Protein AF-A0A2V9AD21-F1 (afdb_monomer)

Sequence (200 aa):
MLHSAARVRVLSIIWVVASVLVLFAAENLWIDPWLRNKLPHAPSLTPEALSGLWFLALLAVTIFCLLLIVAQVLVALDRGIPSSKKMGTGVATSLAILLCVLWACATSGMTSRPTFGQKSKGHSVTLTWKASKSAVNGYNVYRGTSSGGPYSKINSELVSGLTYVDQNVPGGRTYYYVTRAVDAGGRESANSTEITVAVP

Secondary structure (DSSP, 8-state):
---HHHHHHHHHHHHHHHHHHHHHHHIIIIIHHHHHHH-TTSPPSSPPTTSHHHHHHHHHHHHHHHHHHHHHHHHHH-TTS-HHHHHHHHHHHHHHHHHHHHHHHHHTTTTS---S-----PEEEEEE-PPPSS--SEEEEEEESSTT---EE--SS-B-SSEEEEEEEPSSEEEEEEEEEE-TTSPBPPPPPPEEEEE-

pLDDT: mean 79.06, std 11.61, range [41.56, 92.31]

Radius of gyration: 27.34 Å; Cα contacts (8 Å, |Δi|>4): 227; chains: 1; bounding box: 56×35×76 Å

Structure (mmCIF, N/CA/C/O backbone):
data_AF-A0A2V9AD21-F1
#
_entry.id   AF-A0A2V9AD21-F1
#
loop_
_atom_site.group_PDB
_atom_site.id
_atom_site.type_symbol
_atom_site.label_atom_id
_atom_site.label_alt_id
_atom_site.label_comp_id
_atom_site.label_asym_id
_atom_site.label_entity_id
_atom_site.label_seq_id
_atom_site.pdbx_PDB_ins_code
_atom_site.Cartn_x
_atom_site.Cartn_y
_atom_site.Cartn_z
_atom_site.occupancy
_atom_site.B_iso_or_equiv
_atom_site.auth_seq_id
_atom_site.auth_comp_id
_atom_site.auth_asym_id
_atom_site.auth_atom_id
_atom_site.pdbx_PDB_model_num
ATOM 1 N N . MET A 1 1 ? -10.654 0.118 43.423 1.00 53.12 1 MET A N 1
ATOM 2 C CA . MET A 1 1 ? -11.547 1.295 43.328 1.00 53.12 1 MET A CA 1
ATOM 3 C C . MET A 1 1 ? -10.684 2.517 43.050 1.00 53.12 1 MET A C 1
ATOM 5 O O . MET A 1 1 ? -9.807 2.799 43.852 1.00 53.12 1 MET A O 1
ATOM 9 N N . LEU A 1 2 ? -10.850 3.184 41.905 1.00 57.50 2 LEU A N 1
ATOM 10 C CA . LEU A 1 2 ? -10.082 4.388 41.561 1.00 57.50 2 LEU A CA 1
ATOM 11 C C . LEU A 1 2 ? -10.669 5.612 42.285 1.00 57.50 2 LEU A C 1
ATOM 13 O O . LEU A 1 2 ? -11.887 5.784 42.327 1.00 57.50 2 LEU A O 1
ATOM 17 N N . HIS A 1 3 ? -9.807 6.464 42.845 1.00 75.69 3 HIS A N 1
ATOM 18 C CA . HIS A 1 3 ? -10.196 7.753 43.433 1.00 75.69 3 HIS A CA 1
ATOM 19 C C . HIS A 1 3 ? -10.856 8.650 42.363 1.00 75.69 3 HIS A C 1
ATOM 21 O O . HIS A 1 3 ? -10.519 8.543 41.182 1.00 75.69 3 HIS A O 1
ATOM 27 N N . SER A 1 4 ? -11.768 9.557 42.738 1.00 73.31 4 SER A N 1
ATOM 28 C CA . SER A 1 4 ? -12.530 10.389 41.778 1.00 73.31 4 SER A CA 1
ATOM 29 C C . SER A 1 4 ? -11.635 11.145 40.782 1.00 73.31 4 SER A C 1
ATOM 31 O O . SER A 1 4 ? -11.924 11.175 39.586 1.00 73.31 4 SER A O 1
ATOM 33 N N . ALA A 1 5 ? -10.492 11.657 41.246 1.00 75.94 5 ALA A N 1
ATOM 34 C CA . ALA A 1 5 ? -9.485 12.317 40.418 1.00 75.94 5 ALA A CA 1
ATOM 35 C C . ALA A 1 5 ? -8.848 11.380 39.375 1.00 75.94 5 ALA A C 1
ATOM 37 O O . ALA A 1 5 ? -8.564 11.795 38.252 1.00 75.94 5 ALA A O 1
ATOM 38 N N . ALA A 1 6 ? -8.657 10.102 39.708 1.00 76.06 6 ALA A N 1
ATOM 39 C CA . ALA A 1 6 ? -8.092 9.119 38.791 1.00 76.06 6 ALA A CA 1
ATOM 40 C C . ALA A 1 6 ? -9.077 8.760 37.663 1.00 76.06 6 ALA A C 1
ATOM 42 O O . ALA A 1 6 ? -8.662 8.610 36.517 1.00 76.06 6 ALA A O 1
ATOM 43 N N . ARG A 1 7 ? -10.388 8.729 37.943 1.00 78.94 7 ARG A N 1
ATOM 44 C CA . ARG A 1 7 ? -11.429 8.506 36.918 1.00 78.94 7 ARG A CA 1
ATOM 45 C C . ARG A 1 7 ? -11.456 9.608 35.860 1.00 78.94 7 ARG A C 1
ATOM 47 O O . ARG A 1 7 ? -11.555 9.316 34.672 1.00 78.94 7 ARG A O 1
ATOM 54 N N . VAL A 1 8 ? -11.340 10.869 36.282 1.00 80.06 8 VAL A N 1
ATOM 55 C CA . VAL A 1 8 ? -11.308 12.022 35.363 1.00 80.06 8 VAL A CA 1
ATOM 56 C C . VAL A 1 8 ? -10.073 11.966 34.462 1.00 80.06 8 VAL A C 1
ATOM 58 O O . VAL A 1 8 ? -10.183 12.194 33.258 1.00 80.06 8 VAL A O 1
ATOM 61 N N . ARG A 1 9 ? -8.914 11.589 35.016 1.00 83.31 9 ARG A N 1
ATOM 62 C CA . ARG A 1 9 ? -7.672 11.426 34.244 1.00 83.31 9 ARG A CA 1
ATOM 63 C C . ARG A 1 9 ? -7.787 10.321 33.195 1.00 83.31 9 ARG A C 1
ATOM 65 O O . ARG A 1 9 ? -7.416 10.554 32.052 1.00 83.31 9 ARG A O 1
ATOM 72 N N . VAL A 1 10 ? -8.355 9.165 33.547 1.00 78.69 10 VAL A N 1
ATOM 73 C CA . VAL A 1 10 ? -8.562 8.052 32.599 1.00 78.69 10 VAL A CA 1
ATOM 74 C C . VAL A 1 10 ? -9.475 8.465 31.442 1.00 78.69 10 VAL A C 1
ATOM 76 O O . VAL A 1 10 ? -9.135 8.226 30.287 1.00 78.69 10 VAL A O 1
ATOM 79 N N . LEU A 1 11 ? -10.593 9.140 31.729 1.00 80.00 11 LEU A N 1
ATOM 80 C CA . LEU A 1 11 ? -11.497 9.637 30.685 1.00 80.00 11 LEU A CA 1
ATOM 81 C C . LEU A 1 11 ? -10.802 10.644 29.760 1.00 80.00 11 LEU A C 1
ATOM 83 O O . LEU A 1 11 ? -10.961 10.561 28.546 1.00 80.00 11 LEU A O 1
ATOM 87 N N . SER A 1 12 ? -10.007 11.557 30.321 1.00 82.81 12 SER A N 1
ATOM 88 C CA . SER A 1 12 ? -9.241 12.534 29.539 1.00 82.81 12 SER A CA 1
ATOM 89 C C . SER A 1 12 ? -8.221 11.856 28.615 1.00 82.81 12 SER A C 1
ATOM 91 O O . SER A 1 12 ? -8.164 12.167 27.429 1.00 82.81 12 SER A O 1
ATOM 93 N N . ILE A 1 13 ? -7.484 10.858 29.117 1.00 83.62 13 ILE A N 1
ATOM 94 C CA . ILE A 1 13 ? -6.509 10.095 28.321 1.00 83.62 13 ILE A CA 1
ATOM 95 C C . ILE A 1 13 ? -7.193 9.383 27.148 1.00 83.62 13 ILE A C 1
ATOM 97 O O . ILE A 1 13 ? -6.689 9.448 26.030 1.00 83.62 13 ILE A O 1
ATOM 101 N N . ILE A 1 14 ? -8.356 8.758 27.369 1.00 82.56 14 ILE A N 1
ATOM 102 C CA . ILE A 1 14 ? -9.121 8.101 26.295 1.00 82.56 14 ILE A CA 1
ATOM 103 C C . ILE A 1 14 ? -9.473 9.103 25.192 1.00 82.56 14 ILE A C 1
ATOM 105 O O . ILE A 1 14 ? -9.266 8.809 24.017 1.00 82.56 14 ILE A O 1
ATOM 109 N N . TRP A 1 15 ? -9.971 10.286 25.558 1.00 84.88 15 TRP A N 1
ATOM 110 C CA . TRP A 1 15 ? -10.345 11.319 24.591 1.00 84.88 15 TRP A CA 1
ATOM 111 C C . TRP A 1 15 ? -9.147 11.864 23.817 1.00 84.88 15 TRP A C 1
ATOM 113 O O . TRP A 1 15 ? -9.240 12.027 22.600 1.00 84.88 15 TRP A O 1
ATOM 123 N N . VAL A 1 16 ? -8.020 12.101 24.488 1.00 87.81 16 VAL A N 1
ATOM 124 C CA . VAL A 1 16 ? -6.790 12.569 23.836 1.00 87.81 16 VAL A CA 1
ATOM 125 C C . VAL A 1 16 ? -6.282 11.524 22.844 1.00 87.81 16 VAL A C 1
ATOM 127 O O . VAL A 1 16 ? -6.083 11.841 21.675 1.00 87.81 16 VAL A O 1
ATOM 130 N N . VAL A 1 17 ? -6.145 10.267 23.275 1.00 83.00 17 VAL A N 1
ATOM 131 C CA . VAL A 1 17 ? -5.638 9.184 22.418 1.00 83.00 17 VAL A CA 1
ATOM 132 C C . VAL A 1 17 ? -6.581 8.923 21.241 1.00 83.00 17 VAL A C 1
ATOM 134 O O . VAL A 1 17 ? -6.120 8.806 20.108 1.00 83.00 17 VAL A O 1
ATOM 137 N N . ALA A 1 18 ? -7.897 8.893 21.473 1.00 81.00 18 ALA A N 1
ATOM 138 C CA . ALA A 1 18 ? -8.874 8.721 20.400 1.00 81.00 18 ALA A CA 1
ATOM 139 C C . ALA A 1 18 ? -8.816 9.874 19.385 1.00 81.00 18 ALA A C 1
ATOM 141 O O . ALA A 1 18 ? -8.848 9.625 18.183 1.00 81.00 18 ALA A O 1
ATOM 142 N N . SER A 1 19 ? -8.670 11.120 19.846 1.00 85.62 19 SER A N 1
ATOM 143 C CA . SER A 1 19 ? -8.587 12.288 18.959 1.00 85.62 19 SER A CA 1
ATOM 144 C C . SER A 1 19 ? -7.328 12.256 18.093 1.00 85.62 19 SER A C 1
ATOM 146 O O . SER A 1 19 ? -7.409 12.509 16.895 1.00 85.62 19 SER A O 1
ATOM 148 N N . VAL A 1 20 ? -6.180 11.886 18.670 1.00 86.06 20 VAL A N 1
ATOM 149 C CA . VAL A 1 20 ? -4.918 11.746 17.925 1.00 86.06 20 VAL A CA 1
ATOM 150 C C . VAL A 1 20 ? -5.038 10.674 16.839 1.00 86.06 20 VAL A C 1
ATOM 152 O O . VAL A 1 20 ? -4.642 10.918 15.702 1.00 86.06 20 VAL A O 1
ATOM 155 N N . LEU A 1 21 ? -5.636 9.519 17.151 1.00 81.25 21 LEU A N 1
ATOM 156 C CA . LEU A 1 21 ? -5.838 8.453 16.164 1.00 81.25 21 LEU A CA 1
ATOM 157 C C . LEU A 1 21 ? -6.789 8.865 15.037 1.00 81.25 21 LEU A C 1
ATOM 159 O O . LEU A 1 21 ? -6.538 8.540 13.878 1.00 81.25 21 LEU A O 1
ATOM 163 N N . VAL A 1 22 ? -7.866 9.585 15.361 1.00 83.50 22 VAL A N 1
ATOM 164 C CA . VAL A 1 22 ? -8.818 10.075 14.356 1.00 83.50 22 VAL A CA 1
ATOM 165 C C . VAL A 1 22 ? -8.164 11.101 13.439 1.00 83.50 22 VAL A C 1
ATOM 167 O O . VAL A 1 22 ? -8.333 10.997 12.228 1.00 83.50 22 VAL A O 1
ATOM 170 N N . LEU A 1 23 ? -7.406 12.055 13.986 1.00 82.06 23 LEU A N 1
ATOM 171 C CA . LEU A 1 23 ? -6.691 13.053 13.187 1.00 82.06 23 LEU A CA 1
ATOM 172 C C . LEU A 1 23 ? -5.690 12.382 12.246 1.00 82.06 23 LEU A C 1
ATOM 174 O O . LEU A 1 23 ? -5.742 12.616 11.044 1.00 82.06 23 LEU A O 1
ATOM 178 N N . PHE A 1 24 ? -4.871 11.468 12.766 1.00 80.19 24 PHE A N 1
ATOM 179 C CA . PHE A 1 24 ? -3.906 10.730 11.956 1.00 80.19 24 PHE A CA 1
ATOM 180 C C . PHE A 1 24 ? -4.577 9.930 10.825 1.00 80.19 24 PHE A C 1
ATOM 182 O O . PHE A 1 24 ? -4.160 10.009 9.669 1.00 80.19 24 PHE A O 1
ATOM 189 N N . ALA A 1 25 ? -5.653 9.194 11.125 1.00 76.56 25 ALA A N 1
ATOM 190 C CA . ALA A 1 25 ? -6.390 8.445 10.109 1.00 76.56 25 ALA A CA 1
ATOM 191 C C . ALA A 1 25 ? -7.051 9.373 9.073 1.00 76.56 25 ALA A C 1
ATOM 193 O O . ALA A 1 25 ? -7.030 9.071 7.882 1.00 76.56 25 ALA A O 1
ATOM 194 N N . ALA A 1 26 ? -7.612 10.505 9.508 1.00 78.38 26 ALA A N 1
ATOM 195 C CA . ALA A 1 26 ? -8.281 11.473 8.641 1.00 78.38 26 ALA A CA 1
ATOM 196 C C . ALA A 1 26 ? -7.313 12.169 7.675 1.00 78.38 26 ALA A C 1
ATOM 198 O O . ALA A 1 26 ? -7.649 12.329 6.499 1.00 78.38 26 ALA A O 1
ATOM 199 N N . GLU A 1 27 ? -6.117 12.543 8.140 1.00 72.81 27 GLU A N 1
ATOM 200 C CA . GLU A 1 27 ? -5.075 13.125 7.287 1.00 72.81 27 GLU A CA 1
ATOM 201 C C . GLU A 1 27 ? -4.740 12.181 6.127 1.00 72.81 27 GLU A C 1
ATOM 203 O O . GLU A 1 27 ? -4.842 12.549 4.956 1.00 72.81 27 GLU A O 1
ATOM 208 N N . ASN A 1 28 ? -4.474 10.919 6.444 1.00 70.62 28 ASN A N 1
ATOM 209 C CA . ASN A 1 28 ? -4.078 9.942 5.439 1.00 70.62 28 ASN A CA 1
ATOM 210 C C . ASN A 1 28 ? -5.240 9.470 4.535 1.00 70.62 28 ASN A C 1
ATOM 212 O O . ASN A 1 28 ? -5.020 9.113 3.378 1.00 70.62 28 ASN A O 1
ATOM 216 N N . LEU A 1 29 ? -6.480 9.424 5.039 1.00 70.25 29 LEU A N 1
ATOM 217 C CA . LEU A 1 29 ? -7.642 8.947 4.269 1.00 70.25 29 LEU A CA 1
ATOM 218 C C . LEU A 1 29 ? -8.261 10.021 3.373 1.00 70.25 29 LEU A C 1
ATOM 220 O O . LEU A 1 29 ? -8.807 9.685 2.322 1.00 70.25 29 LEU A O 1
ATOM 224 N N . TRP A 1 30 ? -8.223 11.291 3.779 1.00 71.88 30 TRP A N 1
ATOM 225 C CA . TRP A 1 30 ? -8.908 12.365 3.054 1.00 71.88 30 TRP A CA 1
ATOM 226 C C . TRP A 1 30 ? -7.969 13.419 2.494 1.00 71.88 30 TRP A C 1
ATOM 228 O O . TRP A 1 30 ? -8.171 13.838 1.353 1.00 71.88 30 TRP A O 1
ATOM 238 N N . ILE A 1 31 ? -6.955 13.841 3.251 1.00 71.94 31 ILE A N 1
ATOM 239 C CA . ILE A 1 31 ? -6.081 14.934 2.814 1.00 71.94 31 ILE A CA 1
ATOM 240 C C . ILE A 1 31 ? -5.149 14.442 1.714 1.00 71.94 31 ILE A C 1
ATOM 242 O O . ILE A 1 31 ? -5.063 15.093 0.676 1.00 71.94 31 ILE A O 1
ATOM 246 N N . ASP A 1 32 ? -4.536 13.270 1.875 1.00 68.69 32 ASP A N 1
ATOM 247 C CA . ASP A 1 32 ? -3.629 12.715 0.864 1.00 68.69 32 ASP A CA 1
ATOM 248 C C . ASP A 1 32 ? -4.306 12.481 -0.503 1.00 68.69 32 ASP A C 1
AT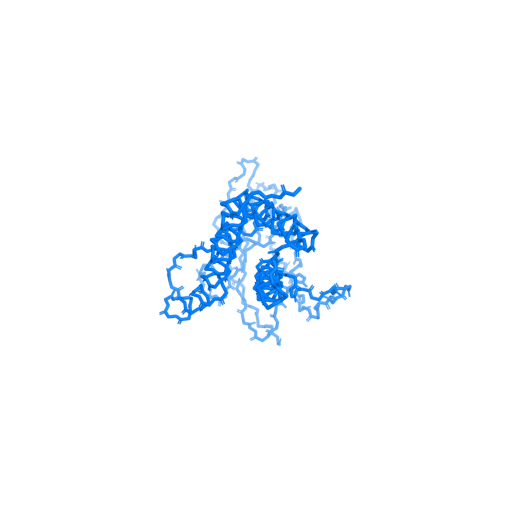OM 250 O O . ASP A 1 32 ? -3.806 12.986 -1.518 1.00 68.69 32 ASP A O 1
ATOM 254 N N . PRO A 1 33 ? -5.465 11.791 -0.596 1.00 68.31 33 PRO A N 1
ATOM 255 C CA . PRO A 1 33 ? -6.148 11.618 -1.878 1.00 68.31 33 PRO A CA 1
ATOM 256 C C . PRO A 1 33 ? -6.616 12.938 -2.495 1.00 68.31 33 PRO A C 1
ATOM 258 O O . PRO A 1 33 ? -6.538 13.116 -3.714 1.00 68.31 33 PRO A O 1
ATOM 261 N N . TRP A 1 34 ? -7.081 13.878 -1.668 1.00 74.88 34 TRP A N 1
ATOM 262 C CA . TRP A 1 34 ? -7.495 15.202 -2.123 1.00 74.88 34 TRP A CA 1
ATOM 263 C C . TRP A 1 34 ? -6.313 16.009 -2.675 1.00 74.88 34 TRP A C 1
ATOM 265 O O . TRP A 1 34 ? -6.418 16.600 -3.755 1.00 74.88 34 TRP A O 1
ATOM 275 N N . LEU A 1 35 ? -5.173 15.980 -1.982 1.00 71.50 35 LEU A N 1
ATOM 276 C CA . LEU A 1 35 ? -3.958 16.686 -2.375 1.00 71.50 35 LEU A CA 1
ATOM 277 C C . LEU A 1 35 ? -3.404 16.122 -3.685 1.00 71.50 35 LEU A C 1
ATOM 279 O O . LEU A 1 35 ? -3.065 16.898 -4.576 1.00 71.50 35 LEU A O 1
ATOM 283 N N . ARG A 1 36 ? -3.421 14.793 -3.866 1.00 66.25 36 ARG A N 1
ATOM 284 C CA . ARG A 1 36 ? -3.039 14.152 -5.138 1.00 66.25 36 ARG A CA 1
ATOM 285 C C . ARG A 1 36 ? -3.918 14.567 -6.313 1.00 66.25 36 ARG A C 1
ATOM 287 O O . ARG A 1 36 ? -3.417 14.709 -7.424 1.00 66.25 36 ARG A O 1
ATOM 294 N N . ASN A 1 37 ? -5.214 14.761 -6.082 1.00 75.69 37 ASN A N 1
ATOM 295 C CA . ASN A 1 37 ? -6.133 15.202 -7.129 1.00 75.69 37 ASN A CA 1
ATOM 296 C C . ASN A 1 37 ? -5.921 16.681 -7.505 1.00 75.69 37 ASN A C 1
ATOM 298 O O . ASN A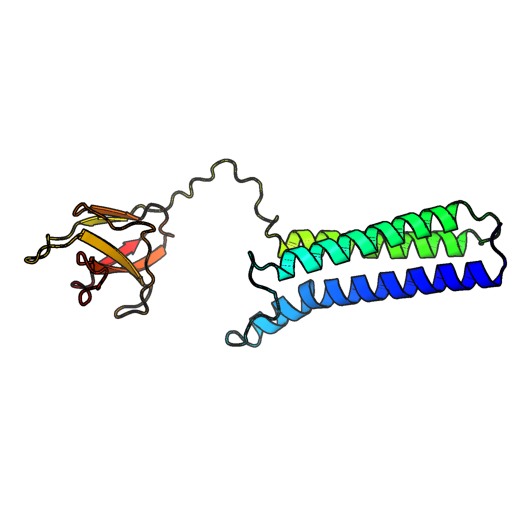 1 37 ? -6.142 17.071 -8.649 1.00 75.69 37 ASN A O 1
ATOM 302 N N . LYS A 1 38 ? -5.495 17.520 -6.551 1.00 79.50 38 LYS A N 1
ATOM 303 C CA . LYS A 1 38 ? -5.256 18.956 -6.775 1.00 79.50 38 LYS A CA 1
ATOM 304 C C . LYS A 1 38 ? -3.843 19.286 -7.260 1.00 79.50 38 LYS A C 1
ATOM 306 O O . LYS A 1 38 ? -3.687 20.250 -8.005 1.00 79.50 38 LYS A O 1
ATOM 311 N N . LEU A 1 39 ? -2.833 18.526 -6.842 1.00 76.75 39 LEU A N 1
ATOM 312 C CA . LEU A 1 39 ? -1.416 18.775 -7.112 1.00 76.75 39 LEU A CA 1
ATOM 313 C C . LEU A 1 39 ? -0.725 17.473 -7.561 1.00 76.75 39 LEU A C 1
ATOM 315 O O . LEU A 1 39 ? -0.055 16.819 -6.762 1.00 76.75 39 LEU A O 1
ATOM 319 N N . PRO A 1 40 ? -0.836 17.096 -8.847 1.00 67.81 40 PRO A N 1
ATOM 320 C CA . PRO A 1 40 ? -0.293 15.833 -9.359 1.00 67.81 40 PRO A CA 1
ATOM 321 C C . PRO A 1 40 ? 1.246 15.752 -9.349 1.00 67.81 40 PRO A C 1
ATOM 323 O O . PRO A 1 40 ? 1.798 14.673 -9.541 1.00 67.81 40 PRO A O 1
ATOM 326 N N . HIS A 1 41 ? 1.941 16.873 -9.126 1.00 70.81 41 HIS A N 1
ATOM 327 C CA . HIS A 1 41 ? 3.407 16.953 -9.077 1.00 70.81 41 HIS A CA 1
ATOM 328 C C . HIS A 1 41 ? 3.979 17.099 -7.659 1.00 70.81 41 HIS A C 1
ATOM 330 O O . HIS A 1 41 ? 5.195 17.199 -7.507 1.00 70.81 41 HIS A O 1
ATOM 336 N N . ALA A 1 42 ? 3.134 17.152 -6.626 1.00 67.69 42 ALA A N 1
ATOM 337 C CA . ALA A 1 42 ? 3.614 17.246 -5.253 1.00 67.69 42 ALA A CA 1
ATOM 338 C C . ALA A 1 42 ? 4.165 15.887 -4.770 1.00 67.69 42 ALA A C 1
ATOM 340 O O . ALA A 1 42 ? 3.602 14.845 -5.120 1.00 67.69 42 ALA A O 1
ATOM 341 N N . PRO A 1 43 ? 5.242 15.875 -3.960 1.00 61.28 43 PRO A N 1
ATOM 342 C CA . PRO A 1 43 ? 5.714 14.654 -3.315 1.00 61.28 43 PRO A CA 1
ATOM 343 C C . PRO A 1 43 ? 4.625 14.096 -2.388 1.00 61.28 43 PRO A C 1
ATOM 345 O O . PRO A 1 43 ? 3.935 14.855 -1.705 1.00 61.28 43 PRO A O 1
ATOM 348 N N . SER A 1 44 ? 4.451 12.773 -2.371 1.00 61.00 44 SER A N 1
ATOM 349 C CA . SER A 1 44 ? 3.471 12.134 -1.493 1.00 61.00 44 SER A CA 1
ATOM 350 C C . SER A 1 44 ? 3.891 12.272 -0.033 1.00 61.00 44 SER A C 1
ATOM 352 O O . SER A 1 44 ? 5.030 11.959 0.307 1.00 61.00 44 SER A O 1
ATOM 354 N N . LEU A 1 45 ? 2.962 12.680 0.833 1.00 62.62 45 LEU A N 1
ATOM 355 C CA . LEU A 1 45 ? 3.180 12.684 2.283 1.00 62.62 45 LEU A CA 1
ATOM 356 C C . LEU A 1 45 ? 3.096 11.264 2.866 1.00 62.62 45 LEU A C 1
ATOM 358 O O . LEU A 1 45 ? 3.632 10.999 3.939 1.00 62.62 45 LEU A O 1
ATOM 362 N N . THR A 1 46 ? 2.492 10.328 2.126 1.00 63.69 46 THR A N 1
ATOM 363 C CA . THR A 1 46 ? 2.504 8.906 2.463 1.00 63.69 46 THR A CA 1
ATOM 364 C C . THR A 1 46 ? 3.913 8.314 2.315 1.00 63.69 46 THR A C 1
ATOM 366 O O . THR A 1 46 ? 4.504 8.456 1.238 1.00 63.69 46 THR A O 1
ATOM 369 N N . PRO A 1 47 ? 4.437 7.601 3.332 1.00 60.69 47 PRO A N 1
ATOM 370 C CA . PRO A 1 47 ? 5.728 6.929 3.233 1.00 60.69 47 PRO A CA 1
ATOM 371 C C . PRO A 1 47 ? 5.727 5.871 2.118 1.00 60.69 47 PRO A C 1
ATOM 373 O O . PRO A 1 47 ? 4.686 5.317 1.763 1.00 60.69 47 PRO A O 1
ATOM 376 N N . GLU A 1 48 ? 6.896 5.559 1.559 1.00 60.41 48 GLU A N 1
ATOM 377 C CA . GLU A 1 48 ? 7.022 4.550 0.499 1.00 60.41 48 GLU A CA 1
ATOM 378 C C . GLU A 1 48 ? 6.608 3.162 1.001 1.00 60.41 48 GLU A C 1
ATOM 380 O O . GLU A 1 48 ? 6.994 2.784 2.106 1.00 60.41 48 GLU A O 1
ATOM 385 N N . ALA A 1 49 ? 5.888 2.385 0.182 1.00 58.12 49 ALA A N 1
ATOM 386 C CA . ALA A 1 49 ? 5.181 1.147 0.554 1.00 58.12 49 ALA A CA 1
ATOM 387 C C . ALA A 1 49 ? 6.031 0.016 1.189 1.00 58.12 49 ALA A C 1
ATOM 389 O O . ALA A 1 49 ? 5.476 -0.976 1.652 1.00 58.12 49 ALA A O 1
ATOM 390 N N . LEU A 1 50 ? 7.361 0.149 1.224 1.00 54.81 50 LEU A N 1
ATOM 391 C CA . LEU A 1 50 ? 8.311 -0.816 1.802 1.00 54.81 50 LEU A CA 1
ATOM 392 C C . LEU A 1 50 ? 9.332 -0.166 2.758 1.00 54.81 50 LEU A C 1
ATOM 394 O O . LEU A 1 50 ? 10.356 -0.764 3.086 1.00 54.81 50 LEU A O 1
ATOM 398 N N . SER A 1 51 ? 9.080 1.063 3.210 1.00 67.81 51 SER A N 1
ATOM 399 C CA . SER A 1 51 ? 9.990 1.783 4.106 1.00 67.81 51 SER A CA 1
ATOM 400 C C . SER A 1 51 ? 9.824 1.364 5.575 1.00 67.81 51 SER A C 1
ATOM 402 O O . SER A 1 51 ? 8.727 1.055 6.040 1.00 67.81 51 SER A O 1
ATOM 404 N N . GLY A 1 52 ? 10.912 1.428 6.354 1.00 69.88 52 GLY A N 1
ATOM 405 C CA . GLY A 1 52 ? 10.887 1.212 7.812 1.00 69.88 52 GLY A CA 1
ATOM 406 C C . GLY A 1 52 ? 9.908 2.131 8.562 1.00 69.88 52 GLY A C 1
ATOM 407 O O . GLY A 1 52 ? 9.429 1.789 9.640 1.00 69.88 52 GLY A O 1
ATOM 408 N N . LEU A 1 53 ? 9.549 3.268 7.959 1.00 72.69 53 LEU A N 1
ATOM 409 C CA . LEU A 1 53 ? 8.573 4.219 8.491 1.00 72.69 53 LEU A CA 1
ATOM 410 C C . LEU A 1 53 ? 7.156 3.629 8.572 1.00 72.69 53 LEU A C 1
ATOM 412 O O . LEU A 1 53 ? 6.447 3.910 9.537 1.00 72.69 53 LEU A O 1
ATOM 416 N N . TRP A 1 54 ? 6.763 2.757 7.634 1.00 72.81 54 TRP A N 1
ATOM 417 C CA . TRP A 1 54 ? 5.470 2.059 7.694 1.00 72.81 54 TRP A CA 1
ATOM 418 C C . TRP A 1 54 ? 5.376 1.109 8.880 1.00 72.81 54 TRP A C 1
ATOM 420 O O . TRP A 1 54 ? 4.357 1.072 9.569 1.00 72.81 54 TRP A O 1
ATOM 430 N N . PHE A 1 55 ? 6.452 0.373 9.154 1.00 74.81 55 PHE A N 1
ATOM 431 C CA . PHE A 1 55 ? 6.508 -0.529 10.300 1.00 74.81 55 PHE A CA 1
ATOM 432 C C . PHE A 1 55 ? 6.383 0.236 11.618 1.00 74.81 55 PHE A C 1
ATOM 434 O O . PHE A 1 55 ? 5.635 -0.189 12.497 1.00 74.81 55 PHE A O 1
ATOM 441 N N . LEU A 1 56 ? 7.047 1.390 11.737 1.00 80.12 56 LEU A N 1
ATOM 442 C CA . LEU A 1 56 ? 6.935 2.252 12.916 1.00 80.12 56 LEU A CA 1
ATOM 443 C C . LEU A 1 56 ? 5.523 2.830 13.080 1.00 80.12 56 LEU A C 1
ATOM 445 O O . LEU A 1 56 ? 4.994 2.822 14.191 1.00 80.12 56 LEU A O 1
ATOM 449 N N . ALA A 1 57 ? 4.891 3.278 11.992 1.00 78.44 57 ALA A N 1
ATOM 450 C CA . ALA A 1 57 ? 3.529 3.809 12.026 1.00 78.44 57 ALA A CA 1
ATOM 451 C C . ALA A 1 57 ? 2.502 2.740 12.444 1.00 78.44 57 ALA A C 1
ATOM 453 O O . ALA A 1 57 ? 1.692 2.975 13.342 1.00 78.44 57 ALA A O 1
ATOM 454 N N . LEU A 1 58 ? 2.568 1.537 11.860 1.00 80.44 58 LEU A N 1
ATOM 455 C CA . LEU A 1 58 ? 1.687 0.421 12.227 1.00 80.44 58 LEU A CA 1
ATOM 456 C C . LEU A 1 58 ? 1.916 -0.035 13.675 1.00 80.44 58 LEU A C 1
ATOM 458 O O . LEU A 1 58 ? 0.960 -0.296 14.410 1.00 80.44 58 LEU A O 1
ATOM 462 N N . LEU A 1 59 ? 3.173 -0.084 14.120 1.00 84.56 59 LEU A N 1
ATOM 463 C CA . LEU A 1 59 ? 3.513 -0.424 15.499 1.00 84.56 59 LEU A CA 1
ATOM 464 C C . LEU A 1 59 ? 2.979 0.625 16.487 1.00 84.56 59 LEU A C 1
ATOM 466 O O . LEU A 1 59 ? 2.388 0.261 17.501 1.00 84.56 59 LEU A O 1
ATOM 470 N N . ALA A 1 60 ? 3.083 1.916 16.170 1.00 84.75 60 ALA A N 1
ATOM 471 C CA . ALA A 1 60 ? 2.497 2.971 16.993 1.00 84.75 60 ALA A CA 1
ATOM 472 C C . ALA A 1 60 ? 0.967 2.828 17.088 1.00 84.75 60 ALA A C 1
ATOM 474 O O . ALA A 1 60 ? 0.418 2.802 18.192 1.00 84.75 60 ALA A O 1
ATOM 475 N N . VAL A 1 61 ? 0.276 2.660 15.954 1.00 83.88 61 VAL A N 1
ATOM 476 C CA . VAL A 1 61 ? -1.190 2.497 15.915 1.00 83.88 61 VAL A CA 1
ATOM 477 C C . VAL A 1 61 ? -1.647 1.281 16.724 1.00 83.88 61 VAL A C 1
ATOM 479 O O . VAL A 1 61 ? -2.615 1.379 17.484 1.00 83.88 61 VAL A O 1
ATOM 482 N N . THR A 1 62 ? -0.944 0.150 16.622 1.00 82.69 62 THR A N 1
ATOM 483 C CA . THR A 1 62 ? -1.285 -1.052 17.401 1.00 82.69 62 THR A CA 1
ATOM 484 C C . THR A 1 62 ? -1.102 -0.839 18.906 1.00 82.69 62 THR A C 1
ATOM 486 O O . THR A 1 62 ? -1.994 -1.205 19.676 1.00 82.69 62 THR A O 1
ATOM 489 N N . ILE A 1 63 ? -0.025 -0.172 19.339 1.00 87.69 63 ILE A N 1
ATOM 490 C CA . ILE A 1 63 ? 0.192 0.188 20.751 1.00 87.69 63 ILE A CA 1
ATOM 491 C C . ILE A 1 63 ? -0.942 1.085 21.267 1.00 87.69 63 ILE A C 1
ATOM 493 O O . I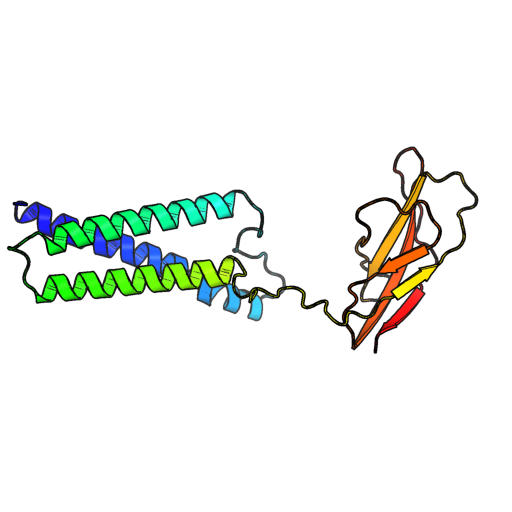LE A 1 63 ? -1.518 0.804 22.321 1.00 87.69 63 ILE A O 1
ATOM 497 N N . PHE A 1 64 ? -1.314 2.131 20.526 1.00 85.75 64 PHE A N 1
ATOM 498 C CA . PHE A 1 64 ? -2.399 3.029 20.935 1.00 85.75 64 PHE A CA 1
ATOM 499 C C . PHE A 1 64 ? -3.763 2.324 20.987 1.00 85.75 64 PHE A C 1
ATOM 501 O O . PHE A 1 64 ? -4.538 2.568 21.914 1.00 85.75 64 PHE A O 1
ATOM 508 N N . CYS A 1 65 ? -4.045 1.401 20.062 1.00 83.88 65 CYS A N 1
ATOM 509 C CA . CYS A 1 65 ? -5.263 0.587 20.105 1.00 83.88 65 CYS A CA 1
ATOM 510 C C . CYS A 1 65 ? -5.308 -0.310 21.351 1.00 83.88 65 CYS A C 1
ATOM 512 O O . CYS A 1 65 ? -6.339 -0.371 22.024 1.00 83.88 65 CYS A O 1
ATOM 514 N N . LEU A 1 66 ? -4.194 -0.962 21.705 1.00 86.69 66 LEU A N 1
ATOM 515 C CA . LEU A 1 66 ? -4.106 -1.776 22.922 1.00 86.69 66 LEU A CA 1
ATOM 516 C C . LEU A 1 66 ? -4.326 -0.935 24.184 1.00 86.69 66 LEU A C 1
ATOM 518 O O . LEU A 1 66 ? -5.081 -1.344 25.068 1.00 86.69 66 LEU A O 1
ATOM 522 N N . LEU A 1 67 ? -3.737 0.263 24.251 1.00 87.38 67 LEU A N 1
ATOM 523 C CA . LEU A 1 67 ? -3.954 1.190 25.364 1.00 87.38 67 LEU A CA 1
ATOM 524 C C . LEU A 1 67 ? -5.429 1.597 25.493 1.00 87.38 67 LEU A C 1
ATOM 526 O O . LEU A 1 67 ? -5.953 1.626 26.609 1.00 87.38 67 LEU A O 1
ATOM 530 N N . LEU A 1 68 ? -6.118 1.858 24.376 1.00 84.69 68 LEU A N 1
ATOM 531 C CA . LEU A 1 68 ? -7.553 2.155 24.388 1.00 84.69 68 LEU A CA 1
ATOM 532 C C . LEU A 1 68 ? -8.385 0.964 24.871 1.00 84.69 68 LEU A C 1
ATOM 534 O O . LEU A 1 68 ? -9.289 1.160 25.681 1.00 84.69 68 LEU A O 1
ATOM 538 N N . ILE A 1 69 ? -8.068 -0.260 24.439 1.00 85.12 69 ILE A N 1
ATOM 539 C CA . ILE A 1 69 ? -8.766 -1.474 24.892 1.00 85.12 69 ILE A CA 1
ATOM 540 C C . ILE A 1 69 ? -8.601 -1.650 26.407 1.00 85.12 69 ILE A C 1
ATOM 542 O O . ILE A 1 69 ? -9.592 -1.825 27.118 1.00 85.12 69 ILE A O 1
ATOM 546 N N . VAL A 1 70 ? -7.374 -1.532 26.924 1.00 86.62 70 VAL A N 1
ATOM 547 C CA . VAL A 1 70 ? -7.101 -1.619 28.368 1.00 86.62 70 VAL A CA 1
ATOM 548 C C . VAL A 1 70 ? -7.858 -0.530 29.133 1.00 86.62 70 VAL A C 1
ATOM 550 O O . VAL A 1 70 ? -8.500 -0.815 30.145 1.00 86.62 70 VAL A O 1
ATOM 553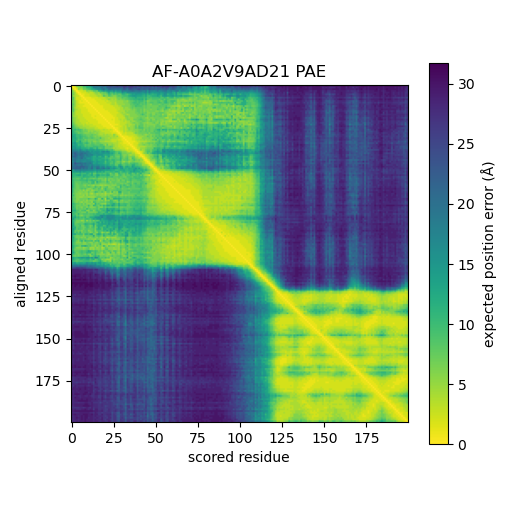 N N . ALA A 1 71 ? -7.851 0.708 28.634 1.00 82.62 71 ALA A N 1
ATOM 554 C CA . ALA A 1 71 ? -8.575 1.812 29.256 1.00 82.62 71 ALA A CA 1
ATOM 555 C C . ALA A 1 71 ? -10.099 1.577 29.276 1.00 82.62 71 ALA A C 1
ATOM 557 O O . ALA A 1 71 ? -10.746 1.869 30.283 1.00 82.62 71 ALA A O 1
ATOM 558 N N . GLN A 1 72 ? -10.673 0.990 28.220 1.00 84.75 72 GLN A N 1
ATOM 559 C CA . GLN A 1 72 ? -12.094 0.619 28.194 1.00 84.75 72 GLN A CA 1
ATOM 560 C C . GLN A 1 72 ? -12.429 -0.488 29.193 1.00 84.75 72 GLN A C 1
ATOM 562 O O . GLN A 1 72 ? -13.453 -0.399 29.869 1.00 84.75 72 GLN A O 1
ATOM 567 N N . VAL A 1 73 ? -11.560 -1.490 29.357 1.00 85.50 73 VAL A N 1
ATOM 568 C CA . VAL A 1 73 ? -11.740 -2.533 30.382 1.00 85.50 73 VAL A CA 1
ATOM 569 C C . VAL A 1 73 ? -11.741 -1.916 31.784 1.00 85.50 73 VAL A C 1
ATOM 571 O O . VAL A 1 73 ? -12.612 -2.233 32.596 1.00 85.50 73 VAL A O 1
ATOM 574 N N . LEU A 1 74 ? -10.838 -0.970 32.062 1.00 84.31 74 LEU A N 1
ATOM 575 C CA . LEU A 1 74 ? -10.813 -0.251 33.342 1.00 84.31 74 LEU A CA 1
ATOM 576 C C . LEU A 1 74 ? -12.097 0.563 33.581 1.00 84.31 74 LEU A C 1
ATOM 578 O O . LEU A 1 74 ? -12.634 0.552 34.690 1.00 84.31 74 LEU A O 1
ATOM 582 N N . VAL A 1 75 ? -12.625 1.228 32.547 1.00 85.88 75 VAL A N 1
ATOM 583 C CA . VAL A 1 75 ? -13.897 1.972 32.620 1.00 85.88 75 VAL A CA 1
ATOM 584 C C . VAL A 1 75 ? -15.093 1.033 32.823 1.00 85.88 75 VAL A C 1
ATOM 586 O O . VAL A 1 75 ? -16.006 1.352 33.592 1.00 85.88 75 VAL A O 1
ATOM 589 N N . ALA A 1 76 ? -15.092 -0.138 32.184 1.00 81.62 76 ALA A N 1
ATOM 590 C CA . ALA A 1 76 ? -16.146 -1.137 32.332 1.00 81.62 76 ALA A CA 1
ATOM 591 C C . ALA A 1 76 ? -16.207 -1.680 33.769 1.00 81.62 76 ALA A C 1
ATOM 593 O O . ALA A 1 76 ? -17.291 -1.717 34.363 1.00 81.62 76 ALA A O 1
ATOM 594 N N . LEU A 1 77 ? -15.044 -2.005 34.346 1.00 82.38 77 LEU A N 1
ATOM 595 C CA . LEU A 1 77 ? -14.905 -2.547 35.701 1.00 82.38 77 LEU A CA 1
ATOM 596 C C . LEU A 1 77 ? -15.201 -1.521 36.810 1.00 82.38 77 LEU A C 1
ATOM 598 O O . LEU A 1 77 ? -15.532 -1.908 37.935 1.00 82.38 77 LEU A O 1
ATOM 602 N N . ASP A 1 78 ? -15.129 -0.216 36.529 1.00 81.38 78 ASP A N 1
ATOM 603 C CA . ASP A 1 78 ? -15.397 0.812 37.536 1.00 81.38 78 ASP A CA 1
ATOM 604 C C . ASP A 1 78 ? -16.908 1.035 37.755 1.00 81.38 78 ASP A C 1
ATOM 606 O O . ASP A 1 78 ? -17.608 1.627 36.931 1.00 81.38 78 ASP A O 1
ATOM 610 N N . ARG A 1 79 ? -17.435 0.592 38.904 1.00 79.12 79 ARG A N 1
ATOM 611 C CA . ARG A 1 79 ? -18.857 0.753 39.275 1.00 79.12 79 ARG A CA 1
ATOM 612 C C . ARG A 1 79 ? -19.289 2.193 39.566 1.00 79.12 79 ARG A C 1
ATOM 614 O O . ARG A 1 79 ? -20.484 2.450 39.612 1.00 79.12 79 ARG A O 1
ATOM 621 N N . GLY A 1 80 ? -18.360 3.123 39.777 1.00 81.06 80 GLY A N 1
ATOM 622 C CA . GLY A 1 80 ? -18.701 4.508 40.111 1.00 81.06 80 GLY A CA 1
ATOM 623 C C . GLY A 1 80 ? -18.678 5.475 38.927 1.00 81.06 80 GLY A C 1
ATOM 624 O O . GLY A 1 80 ? -18.780 6.682 39.137 1.00 81.06 80 GLY A O 1
ATOM 625 N N . ILE A 1 81 ? -18.526 4.973 37.699 1.00 82.19 81 ILE A N 1
ATOM 626 C CA . ILE A 1 81 ? -18.734 5.756 36.476 1.00 82.19 81 ILE A CA 1
ATOM 627 C C . ILE A 1 81 ? -20.190 5.552 36.020 1.00 82.19 81 ILE A C 1
ATOM 629 O O . ILE A 1 81 ? -20.611 4.403 35.874 1.00 82.19 81 ILE A O 1
ATOM 633 N N . PRO A 1 82 ? -20.965 6.625 35.772 1.00 84.75 82 PRO A N 1
ATOM 634 C CA . PRO A 1 82 ? -22.344 6.504 35.307 1.00 84.75 82 PRO A CA 1
ATOM 635 C C . PRO A 1 82 ? -22.410 5.859 33.917 1.00 84.75 82 PRO A C 1
ATOM 637 O O . PRO A 1 82 ? -21.562 6.116 33.058 1.00 84.75 82 PRO A O 1
ATOM 640 N N . SER A 1 83 ? -23.448 5.055 33.679 1.00 80.38 83 SER A N 1
ATOM 641 C CA . SER A 1 83 ? -23.623 4.246 32.463 1.00 80.38 83 SER A CA 1
ATOM 642 C C . SER A 1 83 ? -23.586 5.070 31.170 1.00 80.38 83 SER A C 1
ATOM 644 O O . SER A 1 83 ? -23.030 4.618 30.174 1.00 80.38 83 SER A O 1
ATOM 646 N N . SER A 1 84 ? -24.082 6.311 31.200 1.00 81.50 84 SER A N 1
ATOM 647 C CA . SER A 1 84 ? -24.040 7.236 30.059 1.00 81.50 84 SER A CA 1
ATOM 648 C C . SER A 1 84 ? -22.612 7.579 29.624 1.00 81.50 84 SER A C 1
ATOM 650 O O . SER A 1 84 ? -22.310 7.588 28.431 1.00 81.50 84 SER A O 1
ATOM 652 N N . LYS A 1 85 ? -21.698 7.794 30.580 1.00 80.75 85 LYS A N 1
ATOM 653 C CA . LYS A 1 85 ? -20.287 8.077 30.280 1.00 80.75 85 LYS A CA 1
ATOM 654 C C . LYS A 1 85 ? -19.552 6.839 29.770 1.00 80.75 85 LYS A C 1
ATOM 656 O O . LYS A 1 85 ? -18.709 6.982 28.894 1.00 80.75 85 LYS A O 1
ATOM 661 N N . LYS A 1 86 ? -19.912 5.642 30.253 1.00 81.94 86 LYS A N 1
ATOM 662 C CA . LYS A 1 86 ? -19.362 4.368 29.753 1.00 81.94 86 LYS A CA 1
ATOM 663 C C . LYS A 1 86 ? -19.759 4.096 28.302 1.00 81.94 86 LYS A C 1
ATOM 665 O O . LYS A 1 86 ? -18.926 3.690 27.499 1.00 81.94 86 LYS A O 1
ATOM 670 N N . MET A 1 87 ? -21.024 4.347 27.960 1.00 83.00 87 MET A N 1
ATOM 671 C CA . MET A 1 87 ? -21.502 4.205 26.582 1.00 83.00 87 MET A CA 1
ATOM 672 C C . MET A 1 87 ? -20.800 5.199 25.652 1.00 83.00 87 MET A C 1
ATOM 674 O O . MET A 1 87 ? -20.315 4.801 24.597 1.00 83.00 87 MET A O 1
ATOM 678 N N . GLY A 1 88 ? -20.659 6.463 26.071 1.00 82.62 88 GLY A N 1
ATOM 679 C CA . GLY A 1 88 ? -19.953 7.480 25.285 1.00 82.62 88 GLY A CA 1
ATOM 680 C C . GLY A 1 88 ? -18.490 7.124 25.005 1.00 82.62 88 GLY A C 1
ATOM 681 O O . GLY A 1 88 ? -18.038 7.233 23.866 1.00 82.62 88 GLY A O 1
ATOM 682 N N . THR A 1 89 ? -17.754 6.636 26.011 1.00 84.12 89 THR A N 1
ATOM 683 C CA . THR A 1 89 ? -16.352 6.230 25.822 1.00 84.12 89 THR A CA 1
ATOM 684 C C . THR A 1 89 ? -16.222 4.994 24.943 1.00 84.12 89 THR A C 1
ATOM 686 O O . THR A 1 89 ? -15.274 4.930 24.167 1.00 84.12 89 THR A O 1
ATOM 689 N N . GLY A 1 90 ? -17.150 4.038 25.043 1.00 83.25 90 GLY A N 1
ATOM 690 C CA . GLY A 1 90 ? -17.143 2.826 24.223 1.00 83.25 90 GLY A CA 1
ATOM 691 C C . GLY A 1 90 ? -17.416 3.109 22.744 1.00 83.25 90 GLY A C 1
ATOM 692 O O . GLY A 1 90 ? -16.730 2.567 21.873 1.00 83.25 90 GLY A O 1
ATOM 693 N N . VAL A 1 91 ? -18.365 4.005 22.450 1.00 87.00 91 VAL A N 1
ATOM 694 C CA . VAL A 1 91 ? -18.651 4.450 21.074 1.00 87.00 91 VAL A CA 1
ATOM 695 C C . VAL A 1 91 ? -17.438 5.168 20.481 1.00 87.00 91 VAL A C 1
ATOM 697 O O . VAL A 1 91 ? -17.016 4.832 19.375 1.00 87.00 91 VAL A O 1
ATOM 700 N N . ALA A 1 92 ? -16.825 6.088 21.233 1.00 83.12 92 ALA A N 1
ATOM 701 C CA . ALA A 1 92 ? -15.648 6.827 20.778 1.00 83.12 92 ALA A CA 1
ATOM 702 C C . ALA A 1 92 ? -14.461 5.902 20.457 1.00 83.12 92 ALA A C 1
ATOM 704 O O . ALA A 1 92 ? -13.834 6.047 19.408 1.00 83.12 92 ALA A O 1
ATOM 705 N N . THR A 1 93 ? -14.174 4.909 21.308 1.00 85.00 93 THR A N 1
ATOM 706 C CA . THR A 1 93 ? -13.088 3.955 21.029 1.00 85.00 93 THR A CA 1
ATOM 707 C C . THR A 1 93 ? -13.398 3.018 19.878 1.00 85.00 93 THR A C 1
ATOM 709 O O . THR A 1 93 ? -12.502 2.720 19.096 1.00 85.00 93 THR A O 1
ATOM 712 N N . SER A 1 94 ? -14.649 2.576 19.739 1.00 85.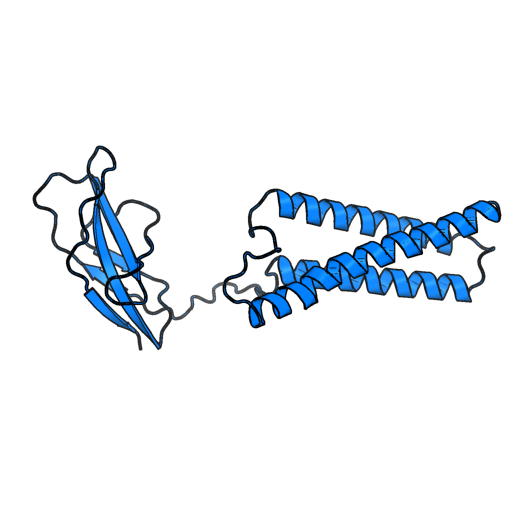44 94 SER A N 1
ATOM 713 C CA . SER A 1 94 ? -15.043 1.704 18.626 1.00 85.44 94 SER A CA 1
ATOM 714 C C . SER A 1 94 ? -14.898 2.429 17.289 1.00 85.44 94 SER A C 1
ATOM 716 O O . SER A 1 94 ? -14.363 1.861 16.340 1.00 85.44 94 SER A O 1
ATOM 718 N N . LEU A 1 95 ? -15.298 3.704 17.232 1.00 88.06 95 LEU A N 1
ATOM 719 C CA . LEU A 1 95 ? -15.120 4.548 16.053 1.00 88.06 95 LEU A CA 1
ATOM 720 C C . LEU A 1 95 ? -13.633 4.776 15.734 1.00 88.06 95 LEU A C 1
ATOM 722 O O . LEU A 1 95 ? -13.238 4.646 14.578 1.00 88.06 95 LEU A O 1
ATOM 726 N N . ALA A 1 96 ? -12.803 5.059 16.744 1.00 85.25 96 ALA A N 1
ATOM 727 C CA . ALA A 1 96 ? -11.363 5.252 16.559 1.00 85.25 96 ALA A CA 1
ATOM 728 C C . ALA A 1 96 ? -10.665 3.984 16.034 1.00 85.25 96 ALA A C 1
ATOM 730 O O . ALA A 1 96 ? -9.863 4.061 15.103 1.00 85.25 96 ALA A O 1
ATOM 731 N N . ILE A 1 97 ? -11.007 2.811 16.582 1.00 85.62 97 ILE A N 1
ATOM 732 C CA . ILE A 1 97 ? -10.473 1.522 16.118 1.00 85.62 97 ILE A CA 1
ATOM 733 C C . ILE A 1 97 ? -10.931 1.243 14.686 1.00 85.62 97 ILE A C 1
ATOM 735 O O . ILE A 1 97 ? -10.109 0.886 13.847 1.00 85.62 97 ILE A O 1
ATOM 739 N N . LEU A 1 98 ? -12.217 1.445 14.382 1.00 86.31 98 LEU A N 1
ATOM 740 C CA . LEU A 1 98 ? -12.761 1.237 13.040 1.00 86.31 98 LEU A CA 1
ATOM 741 C C . LEU A 1 98 ? -12.045 2.117 12.004 1.00 86.31 98 LEU A C 1
ATOM 743 O O . LEU A 1 98 ? -11.633 1.612 10.963 1.00 86.31 98 LEU A O 1
ATOM 747 N N . LEU A 1 99 ? -11.837 3.402 12.307 1.00 84.19 99 LEU A N 1
ATOM 748 C CA . LEU A 1 99 ? -11.104 4.330 11.440 1.00 84.19 99 LEU A CA 1
ATOM 749 C C . LEU A 1 99 ? -9.629 3.939 11.270 1.00 84.19 99 LEU A C 1
ATOM 751 O O . LEU A 1 99 ? -9.112 4.023 10.159 1.00 84.19 99 LEU A O 1
ATOM 755 N N . CYS A 1 100 ? -8.966 3.451 12.323 1.00 83.38 100 CYS A N 1
ATOM 756 C CA . CYS A 1 100 ? -7.607 2.911 12.217 1.00 83.38 100 CYS A CA 1
ATOM 757 C C . CYS A 1 100 ? -7.539 1.657 11.342 1.00 83.38 100 CYS A C 1
ATOM 759 O O . CYS A 1 100 ? -6.618 1.529 10.542 1.00 83.38 100 CYS A O 1
ATOM 761 N N . VAL A 1 101 ? -8.509 0.746 11.461 1.00 82.25 101 VAL A N 1
ATOM 762 C CA . VAL A 1 101 ? -8.593 -0.447 10.605 1.00 82.25 101 VAL A CA 1
ATOM 763 C C . VAL A 1 101 ? -8.838 -0.041 9.154 1.00 82.25 101 VAL A C 1
ATOM 765 O O . VAL A 1 101 ? -8.146 -0.526 8.266 1.00 82.25 101 VAL A O 1
ATOM 768 N N . LEU A 1 102 ? -9.760 0.892 8.905 1.00 80.94 102 LEU A N 1
ATOM 769 C CA . LEU A 1 102 ? -10.019 1.448 7.574 1.00 80.94 102 LEU A CA 1
ATOM 770 C C . LEU A 1 102 ? -8.767 2.092 6.971 1.00 80.94 102 LEU A C 1
ATOM 772 O O . LEU A 1 102 ? -8.446 1.820 5.818 1.00 80.94 102 LEU A O 1
ATOM 776 N N . TRP A 1 103 ? -8.038 2.893 7.750 1.00 81.50 103 TRP A N 1
ATOM 777 C CA . TRP A 1 103 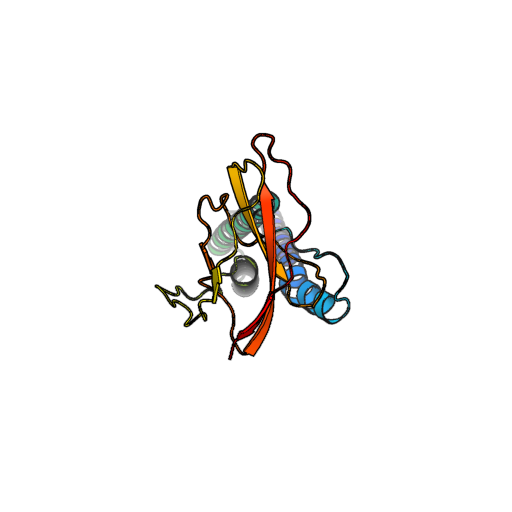? -6.766 3.481 7.332 1.00 81.50 103 TRP A CA 1
ATOM 778 C C . TRP A 1 103 ? -5.708 2.414 7.033 1.00 81.50 103 TRP A C 1
ATOM 780 O O . TRP A 1 103 ? -5.074 2.454 5.977 1.00 81.50 103 TRP A O 1
ATOM 790 N N . ALA A 1 104 ? -5.548 1.431 7.922 1.00 76.12 104 ALA A N 1
ATOM 791 C CA . ALA A 1 104 ? -4.607 0.339 7.731 1.00 76.12 104 ALA A CA 1
ATOM 792 C C . ALA A 1 104 ? -4.937 -0.438 6.453 1.00 76.12 104 ALA A C 1
ATOM 794 O O . ALA A 1 104 ? -4.047 -0.638 5.642 1.00 76.12 104 ALA A O 1
ATOM 795 N N . CYS A 1 105 ? -6.203 -0.793 6.218 1.00 73.00 105 CYS A N 1
ATOM 796 C CA . CYS A 1 105 ? -6.647 -1.475 5.001 1.00 73.00 105 CYS A CA 1
ATOM 797 C C . CYS A 1 105 ? -6.474 -0.625 3.734 1.00 73.00 105 CYS A C 1
ATOM 799 O O . CYS A 1 105 ? -6.091 -1.157 2.690 1.00 73.00 105 CYS A O 1
ATOM 801 N N . ALA A 1 106 ? -6.756 0.679 3.817 1.00 70.50 106 ALA A N 1
ATOM 802 C CA . ALA A 1 106 ? -6.593 1.609 2.704 1.00 70.50 106 ALA A CA 1
ATOM 803 C C . ALA A 1 106 ? -5.119 1.783 2.324 1.00 70.50 106 ALA A C 1
ATOM 805 O O . ALA A 1 106 ? -4.811 1.900 1.138 1.00 70.50 106 ALA A O 1
ATOM 806 N N . THR A 1 107 ? -4.214 1.758 3.308 1.00 69.06 107 THR A N 1
ATOM 807 C CA . THR A 1 107 ? -2.797 2.049 3.062 1.00 69.06 107 THR A CA 1
ATOM 808 C C . THR A 1 107 ? -1.905 0.820 2.930 1.00 69.06 107 THR A C 1
ATOM 810 O O . THR A 1 107 ? -0.913 0.868 2.209 1.00 69.06 107 THR A O 1
ATOM 813 N N . SER A 1 108 ? -2.290 -0.322 3.500 1.00 60.66 108 SER A N 1
ATOM 814 C CA . SER A 1 108 ? -1.613 -1.607 3.279 1.00 60.66 108 SER A CA 1
ATOM 815 C C . SER A 1 108 ? -1.892 -2.214 1.901 1.00 60.66 108 SER A C 1
ATOM 817 O O . SER A 1 108 ? -1.398 -3.298 1.595 1.00 60.66 108 SER A O 1
ATOM 819 N N . GLY A 1 109 ? -2.715 -1.566 1.068 1.00 54.69 109 GLY A N 1
ATOM 820 C CA . GLY A 1 109 ? -3.135 -2.137 -0.207 1.00 54.69 109 GLY A CA 1
ATOM 821 C C . GLY A 1 109 ? -3.946 -3.428 -0.039 1.00 54.69 109 GLY A C 1
ATOM 822 O O . GLY A 1 109 ? -4.012 -4.233 -0.968 1.00 54.69 109 GLY A O 1
ATOM 823 N N . MET A 1 110 ? -4.595 -3.643 1.115 1.00 44.69 110 MET A N 1
ATOM 824 C CA . MET A 1 110 ? -5.512 -4.774 1.354 1.00 44.69 110 MET A CA 1
ATOM 825 C C . MET A 1 110 ? -6.900 -4.575 0.724 1.00 44.69 110 MET A C 1
ATOM 827 O O . MET A 1 110 ? -7.854 -5.276 1.046 1.00 44.69 110 MET A O 1
ATOM 831 N N . THR A 1 111 ? -7.002 -3.676 -0.255 1.00 43.66 111 THR A N 1
ATOM 832 C CA . THR A 1 111 ? -7.918 -3.807 -1.399 1.00 43.66 111 THR A CA 1
ATOM 833 C C . THR A 1 111 ? -7.329 -4.632 -2.543 1.00 43.66 111 THR A C 1
ATOM 835 O O . THR A 1 111 ? -7.956 -4.767 -3.590 1.00 43.66 111 THR A O 1
ATOM 838 N N . SER A 1 112 ? -6.190 -5.294 -2.359 1.00 43.12 112 SER A N 1
ATOM 839 C CA . SER A 1 112 ? -6.001 -6.575 -3.024 1.00 43.12 112 SER A CA 1
ATOM 840 C C . SER A 1 112 ? -6.893 -7.582 -2.299 1.00 43.12 112 SER A C 1
ATOM 842 O O . SER A 1 112 ? -6.520 -8.217 -1.315 1.00 43.12 112 SER A O 1
ATOM 844 N N . ARG A 1 113 ? -8.117 -7.744 -2.824 1.00 44.78 113 ARG A N 1
ATOM 845 C CA . ARG A 1 113 ? -8.810 -9.040 -2.791 1.00 44.78 113 ARG A CA 1
ATOM 846 C C . ARG A 1 113 ? -7.729 -10.119 -2.915 1.00 44.78 113 ARG A C 1
ATOM 848 O O . ARG A 1 113 ? -6.861 -9.925 -3.766 1.00 44.78 113 ARG A O 1
ATOM 855 N N . PRO A 1 114 ? -7.750 -11.225 -2.149 1.00 41.56 114 PRO A N 1
ATOM 856 C CA . PRO A 1 114 ? -6.870 -12.343 -2.438 1.00 41.56 114 PRO A CA 1
ATOM 857 C C . PRO A 1 114 ? -7.228 -12.836 -3.841 1.00 41.56 114 PRO A C 1
ATOM 859 O O . PRO A 1 114 ? -8.112 -13.667 -4.041 1.00 41.56 114 PRO A O 1
ATOM 862 N N . THR A 1 115 ? -6.592 -12.257 -4.853 1.00 45.00 115 THR A N 1
ATOM 863 C CA . THR A 1 115 ? -6.539 -12.779 -6.198 1.00 45.00 115 THR A CA 1
ATOM 864 C C . THR A 1 115 ? -5.579 -13.936 -6.090 1.00 45.00 115 THR A C 1
ATOM 866 O O . THR A 1 115 ? -4.402 -13.827 -6.417 1.00 45.00 115 THR A O 1
ATOM 869 N N . PHE A 1 116 ? -6.099 -15.060 -5.598 1.00 48.75 116 PHE A N 1
ATOM 870 C CA . PHE A 1 116 ? -5.629 -16.351 -6.055 1.00 48.75 116 PHE A CA 1
ATOM 871 C C . PHE A 1 116 ? -5.622 -16.279 -7.583 1.00 48.75 116 PHE A C 1
ATOM 873 O O . PHE A 1 116 ? -6.677 -16.268 -8.210 1.00 48.75 116 PHE A O 1
ATOM 880 N N . GLY A 1 117 ? -4.432 -16.081 -8.152 1.00 49.69 117 GLY A N 1
ATOM 881 C CA . GLY A 1 117 ? -4.154 -16.183 -9.577 1.00 49.69 117 GLY A CA 1
ATOM 882 C C . GLY A 1 117 ? -5.198 -15.569 -10.507 1.00 49.69 117 GLY A C 1
ATOM 883 O O . GLY A 1 117 ? -5.641 -16.244 -11.430 1.00 49.69 117 GLY A O 1
ATOM 884 N N . GLN A 1 118 ? -5.533 -14.284 -10.367 1.00 41.59 118 GLN A N 1
ATOM 885 C CA . GLN A 1 118 ? -5.874 -13.549 -11.586 1.00 41.59 118 GLN A CA 1
ATOM 886 C C . GLN A 1 118 ? -4.542 -13.293 -12.281 1.00 41.59 118 GLN A C 1
ATOM 888 O O . GLN A 1 118 ? -3.921 -12.243 -12.138 1.00 41.59 118 GLN A O 1
ATOM 893 N N . LYS A 1 119 ? -4.091 -14.307 -13.024 1.00 47.78 119 LYS A N 1
ATOM 894 C CA . LYS A 1 119 ? -3.317 -14.073 -14.231 1.00 47.78 119 LYS A CA 1
ATOM 895 C C . LYS A 1 119 ? -4.187 -13.077 -14.986 1.00 47.78 119 LYS A C 1
ATOM 897 O O . LYS A 1 119 ? -5.219 -13.467 -15.534 1.00 47.78 119 LYS A O 1
ATOM 902 N N . SER A 1 120 ? -3.853 -11.786 -14.910 1.00 48.25 120 SER A N 1
ATOM 903 C CA . SER A 1 120 ? -4.367 -10.843 -15.889 1.00 48.25 120 SER A CA 1
ATOM 904 C C . SER A 1 120 ? -4.217 -11.580 -17.212 1.00 48.25 120 SER A C 1
ATOM 906 O O . SER A 1 120 ? -3.172 -12.206 -17.447 1.00 48.25 120 SER A O 1
ATOM 908 N N . LYS A 1 121 ? -5.233 -11.574 -18.072 1.00 53.34 121 LYS A N 1
ATOM 909 C CA . LYS A 1 121 ? -4.953 -11.781 -19.492 1.00 53.34 121 LYS A CA 1
ATOM 910 C C . LYS A 1 121 ? -4.134 -10.562 -19.943 1.00 53.34 121 LYS A C 1
ATOM 912 O O . LYS A 1 121 ? -4.605 -9.743 -20.714 1.00 53.34 121 LYS A O 1
ATOM 917 N N . GLY A 1 122 ? -2.949 -10.389 -19.359 1.00 62.00 122 GLY A N 1
ATOM 918 C CA . GLY A 1 122 ? -1.934 -9.478 -19.798 1.00 62.00 122 GLY A CA 1
ATOM 919 C C . GLY A 1 122 ? -1.562 -9.983 -21.166 1.00 62.00 122 GLY A C 1
ATOM 920 O O . GLY A 1 122 ? -1.396 -11.188 -21.386 1.00 62.00 122 GLY A O 1
ATOM 921 N N . HIS A 1 123 ? -1.517 -9.063 -22.106 1.00 79.62 123 HIS A N 1
ATOM 922 C CA . HIS A 1 123 ? -0.942 -9.397 -23.381 1.00 79.62 123 HIS A CA 1
ATOM 923 C C . HIS A 1 123 ? 0.535 -9.683 -23.131 1.00 79.62 123 HIS A C 1
ATOM 925 O O . HIS A 1 123 ? 1.190 -9.018 -22.324 1.00 79.62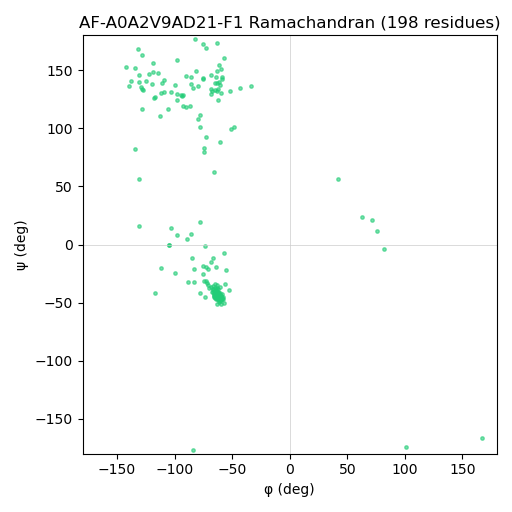 123 HIS A O 1
ATOM 931 N N . SER A 1 124 ? 1.042 -10.716 -23.786 1.00 83.12 124 SER A N 1
ATOM 932 C CA . SER A 1 124 ? 2.467 -10.987 -23.794 1.00 83.12 124 SER A CA 1
ATOM 933 C C . SER A 1 124 ? 3.070 -10.352 -25.031 1.00 83.12 124 SER A C 1
ATOM 935 O O . SER A 1 124 ? 2.595 -10.607 -26.140 1.00 83.12 124 SER A O 1
ATOM 937 N N . VAL A 1 125 ? 4.129 -9.572 -24.855 1.00 85.69 125 VAL A N 1
ATOM 938 C CA . VAL A 1 125 ? 4.925 -9.071 -25.976 1.00 85.69 125 VAL A CA 1
ATOM 939 C C . VAL A 1 125 ? 6.232 -9.845 -25.998 1.00 85.69 125 VAL A C 1
ATOM 941 O O . VAL A 1 125 ? 7.022 -9.782 -25.057 1.00 85.69 125 VAL A O 1
ATOM 944 N N . THR A 1 126 ? 6.456 -10.600 -27.071 1.00 88.62 126 THR A N 1
ATOM 945 C CA . THR A 1 126 ? 7.736 -11.265 -27.319 1.00 88.62 126 THR A CA 1
ATOM 946 C C . THR A 1 126 ? 8.624 -10.332 -28.121 1.00 88.62 126 THR A C 1
ATOM 948 O O . THR A 1 126 ? 8.299 -9.958 -29.246 1.00 88.62 126 THR A O 1
ATOM 951 N N . LEU A 1 127 ? 9.754 -9.964 -27.531 1.00 88.56 127 LEU A N 1
ATOM 952 C CA . LEU A 1 127 ? 10.785 -9.166 -28.164 1.00 88.56 127 LEU A CA 1
ATOM 953 C C . LEU A 1 127 ? 11.937 -10.063 -28.579 1.00 88.56 127 LEU A C 1
ATOM 955 O O . LEU A 1 127 ? 12.450 -10.832 -27.768 1.00 88.56 127 LEU A O 1
ATOM 959 N N . THR A 1 128 ? 12.375 -9.905 -29.822 1.00 88.19 128 THR A N 1
ATOM 960 C CA . THR A 1 128 ? 13.565 -10.561 -30.357 1.00 88.19 128 THR A CA 1
ATOM 961 C C . THR A 1 128 ? 14.454 -9.504 -30.994 1.00 88.19 128 THR A C 1
ATOM 963 O O . THR A 1 128 ? 13.975 -8.654 -31.745 1.00 88.19 128 THR A O 1
ATOM 966 N N . TRP A 1 129 ? 15.749 -9.545 -30.699 1.00 89.25 129 TRP A N 1
ATOM 967 C CA . TRP A 1 129 ? 16.731 -8.603 -31.237 1.00 89.25 129 TRP A CA 1
ATOM 968 C C . TRP A 1 129 ? 17.953 -9.333 -31.789 1.00 89.25 129 TRP A C 1
ATOM 970 O O . TRP A 1 129 ? 18.139 -10.532 -31.596 1.00 89.25 129 TRP A O 1
ATOM 980 N N . LYS A 1 130 ? 18.794 -8.604 -32.522 1.00 87.06 130 LYS A N 1
ATOM 981 C CA . LYS A 1 130 ? 20.055 -9.135 -33.048 1.00 87.06 130 LYS A CA 1
ATOM 982 C C . LYS A 1 130 ? 21.155 -9.001 -32.000 1.00 87.06 130 LYS A C 1
ATOM 984 O O . LYS A 1 130 ? 21.194 -8.012 -31.272 1.00 87.06 130 LYS A O 1
ATOM 989 N N . ALA A 1 131 ? 22.056 -9.980 -31.960 1.00 84.31 131 ALA A N 1
ATOM 990 C CA . ALA A 1 131 ? 23.215 -9.931 -31.080 1.00 84.31 131 ALA A CA 1
ATOM 991 C C . ALA A 1 131 ? 24.090 -8.699 -31.367 1.00 84.31 131 ALA A C 1
ATOM 993 O O . ALA A 1 131 ? 24.259 -8.293 -32.521 1.00 84.31 131 ALA A O 1
ATOM 994 N N . SER A 1 132 ? 24.668 -8.129 -30.310 1.00 83.56 132 SER A N 1
ATOM 995 C CA . SER A 1 132 ? 25.706 -7.107 -30.422 1.00 83.56 132 SER A CA 1
ATOM 996 C C . SER A 1 132 ? 26.954 -7.679 -31.101 1.00 83.56 132 SER A C 1
ATOM 998 O O . SER A 1 132 ? 27.264 -8.860 -30.963 1.00 83.56 132 SER A O 1
ATOM 1000 N N . LYS A 1 133 ? 27.690 -6.830 -31.829 1.00 80.50 133 LYS A N 1
ATOM 1001 C CA . LYS A 1 133 ? 28.958 -7.211 -32.480 1.00 80.50 133 LYS A CA 1
ATOM 1002 C C . LYS A 1 133 ? 30.110 -7.389 -31.482 1.00 80.50 133 LYS A C 1
ATOM 1004 O O . LYS A 1 133 ? 31.110 -8.011 -31.819 1.00 80.50 133 LYS A O 1
ATOM 1009 N N . SER A 1 134 ? 29.976 -6.824 -30.285 1.00 79.88 134 SER A N 1
ATOM 1010 C CA . SER A 1 134 ? 30.975 -6.890 -29.215 1.00 79.88 134 SER A CA 1
ATOM 1011 C C . SER A 1 134 ? 30.625 -7.980 -28.204 1.00 79.88 134 SER A C 1
ATOM 1013 O O . SER A 1 134 ? 29.462 -8.361 -28.080 1.00 79.88 134 SER A O 1
ATOM 1015 N N . ALA A 1 135 ? 31.618 -8.448 -27.443 1.00 79.50 135 ALA A N 1
ATOM 1016 C CA . ALA A 1 135 ? 31.385 -9.355 -26.322 1.00 79.50 135 ALA A CA 1
ATOM 1017 C C . ALA A 1 135 ? 30.521 -8.667 -25.251 1.00 79.50 135 ALA A C 1
ATOM 1019 O O . ALA A 1 135 ? 30.862 -7.586 -24.767 1.00 79.50 135 ALA A O 1
ATOM 1020 N N . VAL A 1 136 ? 29.396 -9.290 -24.903 1.00 89.12 136 VAL A N 1
ATOM 1021 C CA . VAL A 1 136 ? 28.417 -8.776 -23.936 1.00 89.12 136 VAL A CA 1
ATOM 1022 C C . VAL A 1 136 ? 28.074 -9.873 -22.937 1.00 89.12 136 VAL A C 1
ATOM 1024 O O . VAL A 1 136 ? 28.037 -11.048 -23.294 1.00 89.12 136 VAL A O 1
ATOM 1027 N N . ASN A 1 137 ? 27.821 -9.484 -21.692 1.00 87.06 137 ASN A N 1
ATOM 1028 C CA . ASN A 1 137 ? 27.390 -10.389 -20.630 1.00 87.06 137 ASN A CA 1
ATOM 1029 C C . ASN A 1 137 ? 25.866 -10.625 -20.672 1.00 87.06 137 ASN A C 1
ATOM 1031 O O . ASN A 1 137 ? 25.362 -11.621 -20.165 1.00 87.06 137 ASN A O 1
ATOM 1035 N N . GLY A 1 138 ? 25.122 -9.712 -21.305 1.00 89.06 138 GLY A N 1
ATOM 1036 C CA . GLY A 1 138 ? 23.691 -9.855 -21.555 1.00 89.06 138 GLY A CA 1
ATOM 1037 C C . GLY A 1 138 ? 23.040 -8.548 -21.996 1.00 89.06 138 GLY A C 1
ATOM 1038 O O . GLY A 1 138 ? 23.724 -7.580 -22.339 1.00 89.06 138 GLY A O 1
ATOM 1039 N N . TYR A 1 139 ? 21.710 -8.524 -21.979 1.00 89.56 139 TYR A N 1
ATOM 1040 C CA . TYR A 1 139 ? 20.905 -7.382 -22.408 1.00 89.56 139 TYR A CA 1
ATOM 1041 C C . TYR A 1 139 ? 19.939 -6.930 -21.315 1.00 89.56 139 TYR A C 1
ATOM 1043 O O . TYR A 1 139 ? 19.311 -7.749 -20.640 1.00 89.56 139 TYR A O 1
ATOM 1051 N N . ASN A 1 140 ? 19.787 -5.614 -21.186 1.00 92.31 140 ASN A N 1
ATOM 1052 C CA . ASN A 1 140 ? 18.701 -4.989 -20.445 1.00 92.31 140 ASN A CA 1
ATOM 1053 C C . ASN A 1 140 ? 17.615 -4.530 -21.416 1.00 92.31 140 ASN A C 1
ATOM 1055 O O . ASN A 1 140 ? 17.905 -3.973 -22.478 1.00 92.31 140 ASN A O 1
ATOM 1059 N N . VAL A 1 141 ? 16.365 -4.769 -21.039 1.00 91.44 141 VAL A N 1
ATOM 1060 C CA . VAL A 1 141 ? 15.182 -4.417 -21.821 1.00 91.44 141 VAL A CA 1
ATOM 1061 C C . VAL A 1 141 ? 14.480 -3.278 -21.105 1.00 91.44 141 VAL A C 1
ATOM 1063 O O . VAL A 1 141 ? 14.251 -3.336 -19.894 1.00 91.44 141 VAL A O 1
ATOM 1066 N N . TYR A 1 142 ? 14.136 -2.241 -21.857 1.00 89.25 142 TYR A N 1
ATOM 1067 C CA . TYR A 1 142 ? 13.450 -1.067 -21.349 1.00 89.25 142 TYR A CA 1
ATOM 1068 C C . TYR A 1 142 ? 12.141 -0.864 -22.094 1.00 89.25 142 TYR A C 1
ATOM 1070 O O . TYR A 1 142 ? 12.051 -1.130 -23.293 1.00 89.25 142 TYR A O 1
ATOM 1078 N N . ARG A 1 143 ? 11.149 -0.345 -21.374 1.00 91.38 143 ARG A N 1
ATOM 1079 C CA . ARG A 1 143 ? 9.812 -0.040 -21.876 1.00 91.38 143 ARG A CA 1
ATOM 1080 C C . ARG A 1 143 ? 9.424 1.387 -21.509 1.00 91.38 143 ARG A C 1
ATOM 1082 O O . ARG A 1 143 ? 9.606 1.804 -20.367 1.00 91.38 143 ARG A O 1
ATOM 1089 N N . GLY A 1 144 ? 8.859 2.112 -22.463 1.00 89.06 144 GLY A N 1
ATOM 1090 C CA . GLY A 1 144 ? 8.270 3.437 -22.296 1.00 89.06 144 GLY A CA 1
ATOM 1091 C C . GLY A 1 144 ? 6.849 3.479 -22.858 1.00 89.06 144 GLY A C 1
ATOM 1092 O O . GLY A 1 144 ? 6.439 2.603 -23.621 1.00 89.06 144 GLY A O 1
ATOM 1093 N N . THR A 1 145 ? 6.086 4.498 -22.470 1.00 87.50 145 THR A N 1
ATOM 1094 C CA . THR A 1 145 ? 4.732 4.772 -22.996 1.00 87.50 145 THR A CA 1
ATOM 1095 C C . THR A 1 145 ? 4.702 5.945 -23.977 1.00 87.50 145 THR A C 1
ATOM 1097 O O . THR A 1 145 ? 3.646 6.271 -24.507 1.00 87.50 145 THR A O 1
ATOM 1100 N N . SER A 1 146 ? 5.855 6.568 -24.221 1.00 85.56 146 SER A N 1
ATOM 1101 C CA . SER A 1 146 ? 6.041 7.695 -25.136 1.00 85.56 146 SER A CA 1
ATOM 1102 C C . SER A 1 146 ? 7.231 7.403 -26.044 1.00 85.56 146 SER A C 1
ATOM 1104 O O . SER A 1 146 ? 8.235 6.870 -25.566 1.00 85.56 146 SER A O 1
ATOM 1106 N N . SER A 1 147 ? 7.124 7.755 -27.328 1.00 85.69 147 SER A N 1
ATOM 1107 C CA . SER A 1 147 ? 8.240 7.606 -28.267 1.00 85.69 147 SER A CA 1
ATOM 1108 C C . SER A 1 147 ? 9.412 8.473 -27.818 1.00 85.69 147 SER A C 1
ATOM 1110 O O . SER A 1 147 ? 9.223 9.629 -27.429 1.00 85.69 147 SER A O 1
ATOM 1112 N N . GLY A 1 148 ? 10.615 7.904 -27.822 1.00 82.19 148 GLY A N 1
ATOM 1113 C CA . GLY A 1 148 ? 11.819 8.593 -27.354 1.00 82.19 148 GLY A CA 1
ATOM 1114 C C . GLY A 1 148 ? 12.011 8.572 -25.832 1.00 82.19 148 GLY A C 1
ATOM 1115 O O . GLY A 1 148 ? 13.067 8.989 -25.354 1.00 82.19 148 GLY A O 1
ATOM 1116 N N . GLY A 1 149 ? 11.059 8.018 -25.075 1.00 82.31 149 GLY A N 1
ATOM 1117 C CA . GLY A 1 149 ? 11.139 7.848 -23.626 1.00 82.31 149 GLY A CA 1
ATOM 1118 C C . GLY A 1 149 ? 10.358 8.896 -22.818 1.00 82.31 149 GLY A C 1
ATOM 1119 O O . GLY A 1 149 ? 9.615 9.701 -23.381 1.00 82.31 149 GLY A O 1
ATOM 1120 N N . PRO A 1 150 ? 10.478 8.880 -21.476 1.00 84.81 150 PRO A N 1
ATOM 1121 C CA . PRO A 1 150 ? 11.418 8.091 -20.674 1.00 84.81 150 PRO A CA 1
ATOM 1122 C C . PRO A 1 150 ? 11.128 6.582 -20.706 1.00 84.81 150 PRO A C 1
ATOM 1124 O O . PRO A 1 150 ? 9.974 6.161 -20.762 1.00 84.81 150 PRO A O 1
ATOM 1127 N N . TYR A 1 151 ? 12.185 5.766 -20.654 1.00 87.06 151 TYR A N 1
ATOM 1128 C CA . TYR A 1 151 ? 12.073 4.307 -20.594 1.00 87.06 151 TYR A CA 1
ATOM 1129 C C . TYR A 1 151 ? 12.470 3.781 -19.216 1.00 87.06 151 TYR A C 1
ATOM 1131 O O . TYR A 1 151 ? 13.451 4.235 -18.627 1.00 87.06 151 TYR A O 1
ATOM 1139 N N . SER A 1 152 ? 11.754 2.769 -18.740 1.00 87.94 152 SER A N 1
ATOM 1140 C CA . SER A 1 152 ? 12.048 2.059 -17.496 1.00 87.94 152 SER A CA 1
ATOM 1141 C C . SER A 1 152 ? 12.515 0.643 -17.799 1.00 87.94 152 SER A C 1
ATOM 1143 O O . SER A 1 152 ? 11.963 -0.019 -18.676 1.00 87.94 152 SER A O 1
ATOM 1145 N N . LYS A 1 153 ? 13.526 0.167 -17.070 1.00 89.06 153 LYS A N 1
ATOM 1146 C CA . LYS A 1 153 ? 14.006 -1.213 -17.176 1.00 89.06 153 LYS A CA 1
ATOM 1147 C C . LYS A 1 153 ? 12.914 -2.181 -16.709 1.00 89.06 153 LYS A C 1
ATOM 1149 O O . LYS A 1 153 ? 12.318 -1.951 -15.658 1.00 89.06 153 LYS A O 1
ATOM 1154 N N . ILE A 1 154 ? 12.659 -3.241 -17.477 1.00 88.56 154 ILE A N 1
ATOM 1155 C CA . ILE A 1 154 ? 11.605 -4.230 -17.177 1.00 88.56 154 ILE A CA 1
ATOM 1156 C C . ILE A 1 154 ? 12.142 -5.613 -16.792 1.00 88.56 154 ILE A C 1
ATOM 1158 O O . ILE A 1 154 ? 11.434 -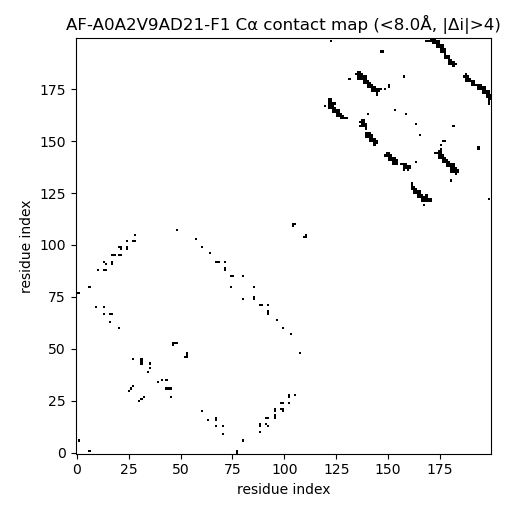6.386 -16.153 1.00 88.56 154 ILE A O 1
ATOM 1162 N N . ASN A 1 155 ? 13.387 -5.938 -17.142 1.00 85.75 155 ASN A N 1
ATOM 1163 C CA . ASN A 1 155 ? 14.021 -7.194 -16.748 1.00 85.75 155 ASN A CA 1
ATOM 1164 C C . ASN A 1 155 ? 14.672 -7.077 -15.357 1.00 85.75 155 ASN A C 1
ATOM 1166 O O . ASN A 1 155 ? 15.326 -6.078 -15.064 1.00 85.75 155 ASN A O 1
ATOM 1170 N N . SER A 1 156 ? 14.528 -8.097 -14.507 1.00 83.88 156 SER A N 1
ATOM 1171 C CA . SER A 1 156 ? 15.204 -8.172 -13.200 1.00 83.88 156 SER A CA 1
ATOM 1172 C C . SER A 1 156 ? 16.673 -8.576 -13.338 1.00 83.88 156 SER A C 1
ATOM 1174 O O . SER A 1 156 ? 17.547 -7.989 -12.706 1.00 83.88 156 SER A O 1
ATOM 1176 N N . GLU A 1 157 ? 16.943 -9.538 -14.217 1.00 87.44 157 GLU A N 1
ATOM 1177 C CA . GLU A 1 157 ? 18.271 -10.079 -14.503 1.00 87.44 157 GLU A CA 1
ATOM 1178 C C . GLU A 1 157 ? 18.648 -9.843 -15.964 1.00 87.44 157 GLU A C 1
ATOM 1180 O O . GLU A 1 157 ? 17.778 -9.668 -16.823 1.00 87.44 157 GLU A O 1
ATOM 1185 N N . LEU A 1 158 ? 19.951 -9.823 -16.255 1.00 86.31 158 LEU A N 1
ATOM 1186 C CA . LEU A 1 158 ? 20.449 -9.680 -17.621 1.00 86.31 158 LEU A CA 1
ATOM 1187 C C . LEU A 1 158 ? 19.941 -10.833 -18.487 1.00 86.31 158 LEU A C 1
ATOM 1189 O O . LEU A 1 158 ? 20.091 -12.006 -18.150 1.00 86.31 158 LEU A O 1
ATOM 1193 N N . VAL A 1 159 ? 19.384 -10.493 -19.645 1.00 89.12 159 VAL A N 1
ATOM 1194 C CA . VAL A 1 159 ? 18.951 -11.489 -20.621 1.00 89.12 159 VAL A CA 1
ATOM 1195 C C . VAL A 1 159 ? 20.190 -11.985 -21.361 1.00 89.12 159 VAL A C 1
ATOM 1197 O O . VAL A 1 159 ? 20.801 -11.227 -22.111 1.00 89.12 159 VAL A O 1
ATOM 1200 N N . SER A 1 160 ? 20.582 -13.239 -21.143 1.00 85.44 160 SER A N 1
ATOM 1201 C CA . SER A 1 160 ? 21.708 -13.871 -21.853 1.00 85.44 160 SER A CA 1
ATOM 1202 C C . SER A 1 160 ? 21.350 -14.260 -23.293 1.00 85.44 160 SER A C 1
ATOM 1204 O O . SER A 1 160 ? 22.218 -14.327 -24.162 1.00 85.44 160 SER A O 1
ATOM 1206 N N . GLY A 1 161 ? 20.062 -14.493 -23.555 1.00 85.38 161 GLY A N 1
ATOM 1207 C CA . GLY A 1 161 ? 19.523 -14.780 -24.881 1.00 85.38 161 GLY A CA 1
ATOM 1208 C C . GLY A 1 161 ? 19.223 -13.534 -25.720 1.00 85.38 161 GLY A C 1
ATOM 1209 O O . GLY A 1 161 ? 19.435 -12.393 -25.317 1.00 85.38 161 GLY A O 1
ATOM 1210 N N . LEU A 1 162 ? 18.668 -13.774 -26.908 1.00 87.69 162 LEU A N 1
ATOM 1211 C CA . LEU A 1 162 ? 18.226 -12.738 -27.853 1.00 87.69 162 LEU A CA 1
ATOM 1212 C C . LEU A 1 162 ? 16.707 -12.552 -27.862 1.00 87.69 162 LEU A C 1
ATOM 1214 O O . LEU A 1 162 ? 16.140 -12.013 -28.810 1.00 87.69 162 LEU A O 1
ATOM 1218 N N . THR A 1 163 ? 16.023 -13.097 -26.860 1.00 86.94 163 THR A N 1
ATOM 1219 C CA . THR A 1 163 ? 14.567 -13.079 -26.769 1.00 86.94 163 THR A CA 1
ATOM 1220 C C . THR A 1 163 ? 14.146 -12.818 -25.337 1.00 86.94 163 THR A C 1
ATOM 1222 O O . THR A 1 163 ? 14.696 -13.404 -24.406 1.00 86.94 163 THR A O 1
ATOM 1225 N N . TYR A 1 164 ? 13.154 -11.951 -25.173 1.00 88.75 164 TYR A N 1
ATOM 1226 C CA . TYR A 1 164 ? 12.535 -11.649 -23.891 1.00 88.75 164 TYR A CA 1
ATOM 1227 C C . TYR A 1 164 ? 11.026 -11.548 -24.057 1.00 88.75 164 TYR A C 1
ATOM 1229 O O . TYR A 1 164 ? 10.534 -11.022 -25.053 1.00 88.75 164 TYR A O 1
ATOM 1237 N N . VAL A 1 165 ? 10.292 -12.068 -23.079 1.00 88.88 165 VAL A N 1
ATOM 1238 C CA . VAL A 1 165 ? 8.831 -12.045 -23.079 1.00 88.88 165 VAL A CA 1
ATOM 1239 C C . VAL A 1 165 ? 8.372 -11.139 -21.947 1.00 88.88 165 VAL A C 1
ATOM 1241 O O . VAL A 1 165 ? 8.511 -11.494 -20.778 1.00 88.88 165 VAL A O 1
ATOM 1244 N N . ASP A 1 166 ? 7.803 -9.987 -22.296 1.00 87.06 166 ASP A N 1
ATOM 1245 C CA . ASP A 1 166 ? 7.088 -9.141 -21.343 1.00 87.06 166 ASP A CA 1
ATOM 1246 C C . ASP A 1 166 ? 5.701 -9.761 -21.121 1.00 87.06 166 ASP A C 1
ATOM 1248 O O . ASP A 1 166 ? 4.835 -9.691 -21.992 1.00 87.06 166 ASP A O 1
ATOM 1252 N N . GLN A 1 167 ? 5.522 -10.467 -20.001 1.00 83.25 167 GLN A N 1
ATOM 1253 C CA . GLN A 1 167 ? 4.334 -11.292 -19.731 1.00 83.25 167 GLN A CA 1
ATOM 1254 C C . GLN A 1 167 ? 3.152 -10.512 -19.141 1.00 83.25 167 GLN A C 1
ATOM 1256 O O . GLN A 1 167 ? 2.058 -11.065 -19.039 1.00 83.25 167 GLN A O 1
ATOM 1261 N N . ASN A 1 168 ? 3.354 -9.262 -18.717 1.00 79.25 168 ASN A N 1
ATOM 1262 C CA . ASN A 1 168 ? 2.348 -8.515 -17.963 1.00 79.25 168 ASN A CA 1
ATOM 1263 C C . ASN A 1 168 ? 2.143 -7.115 -18.554 1.00 79.25 168 ASN A C 1
ATOM 1265 O O . ASN A 1 168 ? 2.302 -6.104 -17.861 1.00 79.25 168 ASN A O 1
ATOM 1269 N N . VAL A 1 169 ? 1.798 -7.067 -19.847 1.00 82.12 169 VAL A N 1
ATOM 1270 C CA . VAL A 1 169 ? 1.529 -5.822 -20.574 1.00 82.12 169 VAL A CA 1
ATOM 1271 C C . VAL A 1 169 ? 0.031 -5.494 -20.528 1.00 82.12 169 VAL A C 1
ATOM 1273 O O . VAL A 1 169 ? -0.787 -6.292 -21.000 1.00 82.12 169 VAL A O 1
ATOM 1276 N N . PRO A 1 170 ? -0.358 -4.339 -19.955 1.00 80.75 170 PRO A N 1
ATOM 1277 C CA . PRO A 1 170 ? -1.732 -3.849 -20.023 1.00 80.75 170 PRO A CA 1
ATOM 1278 C C . PRO A 1 170 ? -2.185 -3.616 -21.471 1.00 80.75 170 PRO A C 1
ATOM 1280 O O . PRO A 1 170 ? -1.437 -3.059 -22.269 1.00 80.75 170 PRO A O 1
ATOM 1283 N N . GLY A 1 171 ? -3.414 -4.022 -21.794 1.00 82.44 171 GLY A N 1
ATOM 1284 C CA . GLY A 1 171 ? -4.029 -3.775 -23.103 1.00 82.44 171 GLY A CA 1
ATOM 1285 C C . GLY A 1 171 ? -4.454 -2.321 -23.330 1.00 82.44 171 GLY A C 1
ATOM 1286 O O . GLY A 1 171 ? -4.467 -1.505 -22.400 1.00 82.44 171 GLY A O 1
ATOM 1287 N N . GLY A 1 172 ? -4.804 -2.002 -24.577 1.00 79.88 172 GLY A N 1
ATOM 1288 C CA . GLY A 1 172 ? -5.344 -0.702 -24.995 1.00 79.88 172 GLY A CA 1
ATOM 1289 C C . GLY A 1 172 ? -4.342 0.460 -25.010 1.00 79.88 172 GLY A C 1
ATOM 1290 O O . GLY A 1 172 ? -4.748 1.620 -24.900 1.00 79.88 172 GLY A O 1
ATOM 1291 N N . ARG A 1 173 ? -3.034 0.179 -25.086 1.00 85.12 173 ARG A N 1
ATOM 1292 C CA . ARG A 1 173 ? -1.965 1.196 -25.099 1.00 85.12 173 ARG A CA 1
ATOM 1293 C C . ARG A 1 173 ? -0.829 0.815 -26.046 1.00 85.12 173 ARG A C 1
ATOM 1295 O O . ARG A 1 173 ? -0.548 -0.360 -26.276 1.00 85.12 173 ARG A O 1
ATOM 1302 N N . THR A 1 174 ? -0.141 1.835 -26.548 1.00 86.56 174 THR A N 1
ATOM 1303 C CA . THR A 1 174 ? 1.080 1.680 -27.341 1.00 86.56 174 THR A CA 1
ATOM 1304 C C . THR A 1 174 ? 2.301 1.743 -26.434 1.00 86.56 174 THR A C 1
ATOM 1306 O O . THR A 1 174 ? 2.454 2.678 -25.647 1.00 86.56 174 THR A O 1
ATOM 1309 N N . TYR A 1 175 ? 3.176 0.753 -26.566 1.00 89.88 175 TYR A N 1
ATOM 1310 C CA . TYR A 1 175 ? 4.425 0.655 -25.825 1.00 89.88 175 TYR A CA 1
ATOM 1311 C C . TYR A 1 175 ? 5.621 0.769 -26.759 1.00 89.88 175 TYR A C 1
ATOM 1313 O O . TYR A 1 175 ? 5.586 0.316 -27.904 1.00 89.88 175 TYR A O 1
ATOM 1321 N N . TYR A 1 176 ? 6.690 1.349 -26.229 1.00 89.38 176 TYR A N 1
ATOM 1322 C CA . TYR A 1 176 ? 7.950 1.553 -26.923 1.00 89.38 176 TYR A CA 1
ATOM 1323 C C . TYR A 1 176 ? 9.042 0.789 -26.197 1.00 89.38 176 TYR A C 1
ATOM 1325 O O . TYR A 1 176 ? 9.211 0.953 -24.986 1.00 89.38 176 TYR A O 1
ATOM 1333 N N . TYR A 1 177 ? 9.768 -0.051 -26.923 1.00 91.31 177 TYR A N 1
ATOM 1334 C CA . TYR A 1 177 ? 10.793 -0.907 -26.350 1.00 91.31 177 TYR A CA 1
ATOM 1335 C C . TYR A 1 177 ? 12.157 -0.609 -26.948 1.00 91.31 177 TYR A C 1
ATOM 1337 O O . TYR A 1 177 ? 12.303 -0.458 -28.162 1.00 91.31 177 TYR A O 1
ATOM 1345 N N . VAL A 1 178 ? 13.161 -0.587 -26.078 1.00 91.94 178 VAL A N 1
ATOM 1346 C CA . VAL A 1 178 ? 14.572 -0.494 -26.454 1.00 91.94 178 VAL A CA 1
ATOM 1347 C C . VAL A 1 178 ? 15.375 -1.505 -25.650 1.00 91.94 178 VAL A C 1
ATOM 1349 O O . VAL A 1 178 ? 15.019 -1.867 -24.527 1.00 91.94 178 VAL A O 1
ATOM 1352 N N . THR A 1 179 ? 16.481 -1.956 -26.222 1.00 92.25 179 THR A N 1
ATOM 1353 C CA . THR A 1 179 ? 17.426 -2.852 -25.557 1.00 92.25 179 THR A CA 1
ATOM 1354 C C . THR A 1 179 ? 18.783 -2.182 -25.436 1.00 92.25 179 THR A C 1
ATOM 1356 O O . THR A 1 179 ? 19.160 -1.360 -26.275 1.00 92.25 179 THR A O 1
ATOM 1359 N N . ARG A 1 180 ? 19.512 -2.519 -24.374 1.00 90.62 180 ARG A N 1
ATOM 1360 C CA . ARG A 1 180 ? 20.901 -2.104 -24.161 1.00 90.62 180 ARG A CA 1
ATOM 1361 C C . ARG A 1 180 ? 21.745 -3.328 -23.883 1.00 90.62 180 ARG A C 1
ATOM 1363 O O . ARG A 1 180 ? 21.367 -4.169 -23.070 1.00 90.62 180 ARG A O 1
ATOM 1370 N N . ALA A 1 181 ? 22.882 -3.419 -24.551 1.00 89.94 181 ALA A N 1
ATOM 1371 C CA . ALA A 1 181 ? 23.884 -4.424 -24.255 1.00 89.94 181 ALA A CA 1
ATOM 1372 C C . ALA A 1 181 ? 24.642 -4.044 -22.980 1.00 89.94 181 ALA A C 1
ATOM 1374 O O . ALA A 1 181 ? 24.934 -2.867 -22.776 1.00 89.94 181 ALA A O 1
ATOM 1375 N N . VAL A 1 182 ? 24.981 -5.033 -22.159 1.00 89.25 182 VAL A N 1
ATOM 1376 C CA . VAL A 1 182 ? 25.774 -4.855 -20.939 1.00 89.25 182 VAL A CA 1
ATOM 1377 C C . VAL A 1 182 ? 27.082 -5.624 -21.082 1.00 89.25 182 VAL A C 1
ATOM 1379 O O . VAL A 1 182 ? 27.066 -6.812 -21.412 1.00 89.25 182 VAL A O 1
ATOM 1382 N N . ASP A 1 183 ? 28.216 -4.961 -20.864 1.00 87.50 183 ASP A N 1
ATOM 1383 C CA . ASP A 1 183 ? 29.534 -5.603 -20.917 1.00 87.50 183 ASP A CA 1
ATOM 1384 C C . ASP A 1 183 ? 29.904 -6.322 -19.602 1.00 87.50 183 ASP A C 1
ATOM 1386 O O . ASP A 1 183 ? 29.165 -6.295 -18.617 1.00 87.50 183 ASP A O 1
ATOM 1390 N N . ALA A 1 184 ? 31.064 -6.989 -19.576 1.00 83.94 184 ALA A N 1
ATOM 1391 C CA . ALA A 1 184 ? 31.559 -7.682 -18.381 1.00 83.94 184 ALA A CA 1
ATOM 1392 C C . ALA A 1 184 ? 31.859 -6.736 -17.198 1.00 83.94 184 ALA A C 1
ATOM 1394 O O . ALA A 1 184 ? 31.913 -7.183 -16.057 1.00 83.94 184 ALA A O 1
ATOM 1395 N N . GLY A 1 185 ? 32.035 -5.436 -17.462 1.00 82.31 185 GLY A N 1
ATOM 1396 C CA . GLY A 1 185 ? 32.201 -4.395 -16.449 1.00 82.31 185 GLY A CA 1
ATOM 1397 C C . GLY A 1 185 ? 30.880 -3.773 -15.986 1.00 82.31 185 GLY A C 1
ATOM 1398 O O . GLY A 1 185 ? 30.910 -2.804 -15.231 1.00 82.31 185 GLY A O 1
ATOM 1399 N N . GLY A 1 186 ? 29.729 -4.282 -16.444 1.00 82.94 186 GLY A N 1
ATOM 1400 C CA . GLY A 1 186 ? 28.408 -3.757 -16.094 1.00 82.94 186 GLY A CA 1
ATOM 1401 C C . GLY A 1 186 ? 28.032 -2.456 -16.810 1.00 82.94 186 GLY A C 1
ATOM 1402 O O . GLY A 1 186 ? 27.050 -1.820 -16.428 1.00 82.94 186 GLY A O 1
ATOM 1403 N N . ARG A 1 187 ? 28.784 -2.035 -17.835 1.00 84.50 187 ARG A N 1
ATOM 1404 C CA . ARG A 1 187 ? 28.499 -0.807 -18.591 1.00 84.50 187 ARG A CA 1
ATOM 1405 C C . ARG A 1 187 ? 27.463 -1.079 -19.670 1.00 84.50 187 ARG A C 1
ATOM 1407 O O . ARG A 1 187 ? 27.571 -2.056 -20.411 1.00 84.50 187 ARG A O 1
ATOM 1414 N N . GLU A 1 188 ? 26.488 -0.185 -19.775 1.00 89.81 188 GLU A N 1
ATOM 1415 C CA . GLU A 1 188 ? 25.425 -0.269 -20.773 1.00 89.81 188 GLU A CA 1
ATOM 1416 C C . GLU A 1 188 ? 25.797 0.453 -22.071 1.00 89.81 188 GLU A C 1
ATOM 1418 O O . GLU A 1 188 ? 26.430 1.511 -22.060 1.00 89.81 188 GLU A O 1
ATOM 1423 N N . SER A 1 189 ? 25.357 -0.095 -23.201 1.00 88.00 189 SER A N 1
ATOM 1424 C CA . SER A 1 189 ? 25.430 0.571 -24.500 1.00 88.00 189 SER A CA 1
ATOM 1425 C C . SER A 1 189 ? 24.370 1.668 -24.653 1.00 88.00 189 SER A C 1
ATOM 1427 O O . SER A 1 189 ? 23.423 1.773 -23.873 1.00 88.00 189 SER A O 1
ATOM 1429 N N . ALA A 1 190 ? 24.465 2.426 -25.749 1.00 87.00 190 ALA A N 1
ATOM 1430 C CA . ALA A 1 190 ? 23.342 3.220 -26.243 1.00 87.00 190 ALA A CA 1
ATOM 1431 C C . ALA A 1 190 ? 22.107 2.338 -26.527 1.00 87.00 190 ALA A C 1
ATOM 1433 O O . ALA A 1 190 ? 22.225 1.118 -26.699 1.00 87.00 190 ALA A O 1
ATOM 1434 N N . ASN A 1 191 ? 20.931 2.972 -26.585 1.00 87.69 191 ASN A N 1
ATOM 1435 C CA . ASN A 1 191 ? 19.675 2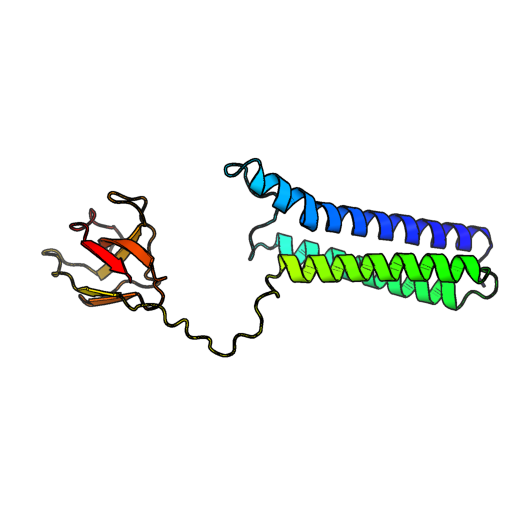.307 -26.930 1.00 87.69 191 ASN A CA 1
ATOM 1436 C C . ASN A 1 191 ? 19.756 1.668 -28.325 1.00 87.69 191 ASN A C 1
ATOM 1438 O O . ASN A 1 191 ? 20.296 2.264 -29.260 1.00 87.69 191 ASN A O 1
ATOM 1442 N N . SER A 1 192 ? 19.150 0.491 -28.478 1.00 87.50 192 SER A N 1
ATOM 1443 C CA . SER A 1 192 ? 18.814 -0.057 -29.792 1.00 87.50 192 SER A CA 1
ATOM 1444 C C . SER A 1 192 ? 17.801 0.827 -30.526 1.00 87.50 192 SER A C 1
ATOM 1446 O O . SER A 1 192 ? 17.211 1.741 -29.947 1.00 87.50 192 SER A O 1
ATOM 1448 N N . THR A 1 193 ? 17.532 0.500 -31.793 1.00 86.69 193 THR A N 1
ATOM 1449 C CA . THR A 1 193 ? 16.356 1.021 -32.497 1.00 86.69 193 THR A CA 1
ATOM 1450 C C . THR A 1 193 ? 15.101 0.765 -31.661 1.00 86.69 193 THR A C 1
ATOM 1452 O O . THR A 1 193 ? 14.922 -0.339 -31.137 1.00 86.69 193 THR A O 1
ATOM 1455 N N . GLU A 1 194 ? 14.279 1.801 -31.511 1.00 89.81 194 GLU A N 1
ATOM 1456 C CA . GLU A 1 194 ? 12.997 1.728 -30.815 1.00 89.81 194 GLU A CA 1
ATOM 1457 C C . GLU A 1 194 ? 12.020 0.877 -31.628 1.00 89.81 194 GLU A C 1
ATOM 1459 O O . GLU A 1 194 ? 11.895 1.041 -32.843 1.00 89.81 194 GLU A O 1
ATOM 1464 N N . ILE A 1 195 ? 11.332 -0.040 -30.950 1.00 88.25 195 ILE A N 1
ATOM 1465 C CA . ILE A 1 195 ? 10.229 -0.807 -31.527 1.00 88.25 195 ILE A CA 1
ATOM 1466 C C . ILE A 1 195 ? 8.934 -0.367 -30.859 1.00 88.25 195 ILE A C 1
ATOM 1468 O O . ILE A 1 195 ? 8.830 -0.344 -29.631 1.00 88.25 195 ILE A O 1
ATOM 1472 N N . THR A 1 196 ? 7.935 -0.063 -31.681 1.00 89.38 196 THR A N 1
ATOM 1473 C CA . THR A 1 196 ? 6.589 0.304 -31.244 1.00 89.38 196 THR A CA 1
ATOM 1474 C C . THR A 1 196 ? 5.666 -0.905 -31.323 1.00 89.38 196 THR A C 1
ATOM 1476 O O . THR A 1 196 ? 5.580 -1.562 -32.360 1.00 89.38 196 THR A O 1
ATOM 1479 N N . VAL A 1 197 ? 4.949 -1.187 -30.237 1.00 87.12 197 VAL A N 1
ATOM 1480 C CA . VAL A 1 197 ? 3.971 -2.276 -30.161 1.00 87.12 197 VAL A CA 1
ATOM 1481 C C . VAL A 1 197 ? 2.650 -1.719 -29.650 1.00 87.12 197 VAL A C 1
ATOM 1483 O O . VAL A 1 197 ? 2.569 -1.236 -28.521 1.00 87.12 197 VAL A O 1
ATOM 1486 N N . ALA A 1 198 ? 1.612 -1.793 -30.482 1.00 85.56 198 ALA A N 1
ATOM 1487 C CA . ALA A 1 198 ? 0.244 -1.494 -30.078 1.00 85.56 198 ALA A CA 1
ATOM 1488 C C . ALA A 1 198 ? -0.387 -2.758 -29.494 1.00 85.56 198 ALA A C 1
ATOM 1490 O O . ALA A 1 198 ? -0.478 -3.784 -30.172 1.00 85.56 198 ALA A O 1
ATOM 1491 N N . VAL A 1 199 ? -0.791 -2.688 -28.230 1.00 86.06 199 VAL A N 1
ATOM 1492 C CA . VAL A 1 199 ? -1.453 -3.799 -27.553 1.00 86.06 199 VAL A CA 1
ATOM 1493 C C . VAL A 1 199 ? -2.964 -3.554 -27.595 1.00 86.06 199 VAL A C 1
ATOM 1495 O O . VAL A 1 199 ? -3.381 -2.469 -27.177 1.00 86.06 199 VAL A O 1
ATOM 1498 N N . PRO A 1 200 ? -3.760 -4.504 -28.127 1.00 74.25 200 PRO A N 1
ATOM 1499 C CA . PRO A 1 200 ? -5.205 -4.344 -28.278 1.00 74.25 200 PRO A CA 1
ATOM 1500 C C . PRO A 1 200 ? -5.950 -4.265 -26.940 1.00 74.25 200 PRO A C 1
ATOM 1502 O O . PRO A 1 200 ? -5.348 -4.574 -25.885 1.00 74.25 200 PRO A O 1
#

Mean predicted aligned error: 16.69 Å

Foldseek 3Di:
DDDPVVVVVLLVVLVVLLVVLLVVLCCQVPVQVVCCVVPVPDDGPDDDLPDPVVVVVVVVLVVSLVSLVVSLVVVVPDPPDDPVSNVVSVVSSVVSVVSNVVSCCVSNVVVPPPPPDPQPVAPKDKAFDDDDPDAFPAKWKWKAQDPVDPTDTDDPDGHRDRMDIPRHHDADGKMKMWMWTAHPVRDTDDTDPIDIDHGD

Nearest PDB structures (foldseek):
  5fm5-assembly1_N  TM=8.596E-01  e=2.490E-04  Homo sapiens
  6hyf-assembly3_C  TM=7.684E-01  e=2.644E-04  Rattus norvegicus
  8g4l-assembly1_n  TM=8.634E-01  e=5.604E-03  Homo sapiens
  8ot5-assembly6_F  TM=7.399E-01  e=1.692E-03  Homo sapiens
  8q6t-assembly1_P  TM=7.592E-01  e=9.048E-03  Mus musculus

Solvent-accessible surface area (backbone atoms only — not comparable to full-atom values): 11731 Å² total; per-residue (Å²): 136,79,55,73,71,54,54,55,51,53,56,49,51,50,53,52,54,36,49,52,49,43,51,56,31,46,46,63,65,49,48,49,59,50,45,48,73,75,39,81,83,59,82,73,88,66,74,60,99,84,41,75,64,52,57,52,52,54,52,51,52,52,53,54,50,52,52,50,54,54,51,50,52,53,56,68,71,39,83,87,58,58,69,72,60,52,53,53,52,51,51,50,49,52,52,30,50,52,46,45,51,52,38,48,38,68,69,70,51,61,78,55,64,89,63,78,75,68,70,66,90,31,45,66,50,78,48,74,61,81,81,70,96,60,87,58,67,21,32,48,42,29,46,18,77,38,85,98,39,78,64,44,77,72,58,93,62,68,36,73,65,55,63,49,70,48,64,76,37,72,60,74,42,56,38,30,36,34,40,23,46,23,32,88,86,70,49,69,52,72,73,45,79,76,44,81,46,78,37,101